Protein AF-A0A351EZ32-F1 (afdb_monomer_lite)

pLDDT: mean 83.33, std 20.32, range [28.95, 98.5]

Foldseek 3Di:
DDDDDDDDDDDDDDDPPPPVPPPPPPLQPLVLLDEDQCLVAAKKKFAFFLPWPDRHGKIKMWHWHDKDWDDWDADPNKIKTKIKTWTKIWIRPPDPIDMDTADPVCPPPPVASIKMKMWIRPNVVLKIFIKIWHWYWDPDPDAFTKTDTKMFDSPIGNDSHDDQKTWIFAKIWTAHPNDIDIIGQDPDPRRTIMMGGD

Structure (mmCIF, N/CA/C/O backbone):
data_AF-A0A351EZ32-F1
#
_entry.id   AF-A0A351EZ32-F1
#
loop_
_atom_site.group_PDB
_atom_site.id
_atom_site.type_symbol
_atom_site.label_atom_id
_atom_site.label_alt_id
_atom_site.label_comp_id
_atom_site.label_asym_id
_atom_site.label_entity_id
_atom_site.label_seq_id
_atom_site.pdbx_PDB_ins_code
_atom_site.Cartn_x
_atom_site.Cartn_y
_atom_site.Cartn_z
_atom_site.occupancy
_atom_site.B_iso_or_equiv
_atom_site.auth_seq_id
_atom_site.auth_comp_id
_atom_site.auth_asym_id
_atom_site.auth_atom_id
_atom_site.pdbx_PDB_model_num
ATOM 1 N N . MET A 1 1 ? 32.740 -42.134 -73.675 1.00 36.41 1 MET A N 1
ATOM 2 C CA . MET A 1 1 ? 34.059 -42.788 -73.515 1.00 36.41 1 MET A CA 1
ATOM 3 C C . MET A 1 1 ? 34.696 -42.260 -72.235 1.00 36.41 1 MET A C 1
ATOM 5 O O . MET A 1 1 ? 34.440 -41.124 -71.869 1.00 36.41 1 MET A O 1
ATOM 9 N N . LYS A 1 2 ? 35.383 -43.137 -71.508 1.00 31.59 2 LYS A N 1
ATOM 10 C CA . LYS A 1 2 ? 35.760 -43.047 -70.091 1.00 31.59 2 LYS A CA 1
ATOM 11 C C . LYS A 1 2 ? 37.002 -42.163 -69.825 1.00 31.59 2 LYS A C 1
ATOM 13 O O . LYS A 1 2 ? 37.927 -42.209 -70.625 1.00 31.59 2 LYS A O 1
ATOM 18 N N . ILE A 1 3 ? 37.043 -41.582 -68.608 1.00 30.03 3 ILE A N 1
ATOM 19 C CA . ILE A 1 3 ? 38.228 -41.269 -67.759 1.00 30.03 3 ILE A CA 1
ATOM 20 C C . ILE A 1 3 ? 38.991 -39.975 -68.158 1.00 30.03 3 ILE A C 1
ATOM 22 O O . ILE A 1 3 ? 39.390 -39.826 -69.300 1.00 30.03 3 ILE A O 1
ATOM 26 N N . LYS A 1 4 ? 39.241 -38.989 -67.273 1.00 31.75 4 LYS A N 1
ATOM 27 C CA . LYS A 1 4 ? 40.104 -39.104 -66.078 1.00 31.75 4 LYS A CA 1
ATOM 28 C C . LYS A 1 4 ? 39.923 -37.928 -65.099 1.00 31.75 4 LYS A C 1
ATOM 30 O O . LYS A 1 4 ? 40.016 -36.768 -65.482 1.00 31.75 4 LYS A O 1
ATOM 35 N N . LEU A 1 5 ? 39.738 -38.277 -63.826 1.00 33.62 5 LEU A N 1
ATOM 36 C CA . LEU A 1 5 ? 39.948 -37.434 -62.648 1.00 33.62 5 LEU A CA 1
ATOM 37 C C . LEU A 1 5 ? 41.439 -37.046 -62.563 1.00 33.62 5 LEU A C 1
ATOM 39 O O . LEU A 1 5 ? 42.286 -37.940 -62.628 1.00 33.62 5 LEU A O 1
ATOM 43 N N . ILE A 1 6 ? 41.763 -35.770 -62.335 1.00 40.09 6 ILE A N 1
ATOM 44 C CA . ILE A 1 6 ? 43.068 -35.365 -61.790 1.00 40.09 6 ILE A CA 1
ATOM 45 C C . ILE A 1 6 ? 42.827 -34.514 -60.545 1.00 40.09 6 ILE A C 1
ATOM 47 O O . ILE A 1 6 ? 42.216 -33.452 -60.586 1.00 40.09 6 ILE A O 1
ATOM 51 N N . LYS A 1 7 ? 43.317 -35.061 -59.432 1.00 32.78 7 LYS A N 1
ATOM 52 C CA . LYS A 1 7 ? 43.451 -34.446 -58.117 1.00 32.78 7 LYS A CA 1
ATOM 53 C C . LYS A 1 7 ? 44.356 -33.217 -58.209 1.00 32.78 7 LYS A C 1
ATOM 55 O O . LYS A 1 7 ? 45.507 -33.359 -58.613 1.00 32.78 7 LYS A O 1
ATOM 60 N N . GLN A 1 8 ? 43.901 -32.081 -57.694 1.00 34.88 8 GLN A N 1
ATOM 61 C CA . GLN A 1 8 ? 44.792 -31.148 -57.013 1.00 34.88 8 GLN A CA 1
ATOM 62 C C . GLN A 1 8 ? 44.194 -30.804 -55.654 1.00 34.88 8 GLN A C 1
ATOM 64 O O . GLN A 1 8 ? 43.129 -30.209 -55.529 1.00 34.88 8 GLN A O 1
ATOM 69 N N . VAL A 1 9 ? 44.900 -31.299 -54.643 1.00 34.28 9 VAL A N 1
ATOM 70 C CA . VAL A 1 9 ? 44.811 -30.913 -53.244 1.00 34.28 9 VAL A CA 1
ATOM 71 C C . VAL A 1 9 ? 45.430 -29.525 -53.144 1.00 34.28 9 VAL A C 1
ATOM 73 O O . VAL A 1 9 ? 46.606 -29.371 -53.462 1.00 34.28 9 VAL A O 1
ATOM 76 N N . ILE A 1 10 ? 44.667 -28.537 -52.685 1.00 37.81 10 ILE A N 1
ATOM 77 C CA . ILE A 1 10 ? 45.237 -27.335 -52.076 1.00 37.81 10 ILE A CA 1
ATOM 78 C C . ILE A 1 10 ? 44.638 -27.226 -50.680 1.00 37.81 10 ILE A C 1
ATOM 80 O O . ILE A 1 10 ? 43.444 -27.011 -50.490 1.00 37.81 10 ILE A O 1
ATOM 84 N N . ILE A 1 11 ? 45.517 -27.463 -49.714 1.00 39.03 11 ILE A N 1
ATOM 85 C CA . ILE A 1 11 ? 45.340 -27.199 -48.295 1.00 39.03 11 ILE A CA 1
ATOM 86 C C . ILE A 1 11 ? 45.258 -25.679 -48.137 1.00 39.03 11 ILE A C 1
ATOM 88 O O . ILE A 1 11 ? 46.183 -24.968 -48.520 1.00 39.03 11 ILE A O 1
ATOM 92 N N . GLY A 1 12 ? 44.157 -25.192 -47.574 1.00 28.95 12 GLY A N 1
ATOM 93 C CA . GLY A 1 12 ? 43.935 -23.779 -47.288 1.00 28.95 12 GLY A CA 1
ATOM 94 C C . GLY A 1 12 ? 43.166 -23.628 -45.985 1.00 28.95 12 GLY A C 1
ATOM 95 O O . GLY A 1 12 ? 41.949 -23.528 -46.004 1.00 28.95 12 GLY A O 1
ATOM 96 N N . ILE A 1 13 ? 43.915 -23.732 -44.885 1.00 37.53 13 ILE A N 1
ATOM 97 C CA . ILE A 1 13 ? 43.732 -23.111 -43.562 1.00 37.53 13 ILE A CA 1
ATOM 98 C C . ILE A 1 13 ? 42.278 -22.796 -43.172 1.00 37.53 13 ILE A C 1
ATOM 100 O O . ILE A 1 13 ? 41.651 -21.874 -43.688 1.00 37.53 13 ILE A O 1
ATOM 104 N N . GLY A 1 14 ? 41.787 -23.531 -42.172 1.00 32.56 14 GLY A N 1
ATOM 105 C CA . GLY A 1 14 ? 40.511 -23.260 -41.531 1.00 32.56 14 GLY A CA 1
ATOM 106 C C . GLY A 1 14 ? 40.446 -21.839 -40.982 1.00 32.56 14 GLY A C 1
ATOM 107 O O . GLY A 1 14 ? 41.226 -21.459 -40.113 1.00 32.56 14 GLY A O 1
ATOM 108 N N . ILE A 1 15 ? 39.457 -21.084 -41.447 1.00 37.00 15 ILE A N 1
ATOM 109 C CA . ILE A 1 15 ? 38.900 -19.990 -40.668 1.00 37.00 15 ILE A CA 1
ATOM 110 C C . ILE A 1 15 ? 37.728 -20.607 -39.916 1.00 37.00 15 ILE A C 1
ATOM 112 O O . ILE A 1 15 ? 36.619 -20.729 -40.435 1.00 37.00 15 ILE A O 1
ATOM 116 N N . ILE A 1 16 ? 37.998 -21.041 -38.684 1.00 38.78 16 ILE A N 1
ATOM 117 C CA . ILE A 1 16 ? 36.955 -21.119 -37.668 1.00 38.78 16 ILE A CA 1
ATOM 118 C C . ILE A 1 16 ? 36.486 -19.674 -37.520 1.00 38.78 16 ILE A C 1
ATOM 120 O O . ILE A 1 16 ? 37.141 -18.862 -36.868 1.00 38.78 16 ILE A O 1
ATOM 124 N N . LEU A 1 17 ? 35.382 -19.334 -38.182 1.00 33.88 17 LEU A N 1
ATOM 125 C CA . LEU A 1 17 ? 34.583 -18.185 -37.797 1.00 33.88 17 LEU A CA 1
ATOM 126 C C . LEU A 1 17 ? 34.038 -18.525 -36.410 1.00 33.88 17 LEU A C 1
ATOM 128 O O . LEU A 1 17 ? 32.933 -19.035 -36.254 1.00 33.88 17 LEU A O 1
ATOM 132 N N . LEU A 1 18 ? 34.855 -18.247 -35.393 1.00 37.38 18 LEU A N 1
ATOM 133 C CA . LEU A 1 18 ? 34.363 -17.735 -34.132 1.00 37.38 18 LEU A CA 1
ATOM 134 C C . LEU A 1 18 ? 33.587 -16.482 -34.527 1.00 37.38 18 LEU A C 1
ATOM 136 O O . LEU A 1 18 ? 34.130 -15.379 -34.561 1.00 37.38 18 LEU A O 1
ATOM 140 N N . SER A 1 19 ? 32.312 -16.655 -34.881 1.00 40.88 19 SER A N 1
ATOM 141 C CA . SER A 1 19 ? 31.347 -15.620 -34.584 1.00 40.88 19 SER A CA 1
ATOM 142 C C . SER A 1 19 ? 31.496 -15.439 -33.085 1.00 40.88 19 SER A C 1
ATOM 144 O O . SER A 1 19 ? 31.009 -16.256 -32.301 1.00 40.88 19 SER A O 1
ATOM 146 N N . ALA A 1 20 ? 32.279 -14.433 -32.696 1.00 37.28 20 ALA A N 1
ATOM 147 C CA . ALA A 1 20 ? 32.116 -13.805 -31.415 1.00 37.28 20 ALA A CA 1
ATOM 148 C C . ALA A 1 20 ? 30.614 -13.563 -31.336 1.00 37.28 20 ALA A C 1
ATOM 150 O O . ALA A 1 20 ? 30.069 -12.741 -32.073 1.00 37.28 20 ALA A O 1
ATOM 151 N N . GLY A 1 21 ? 29.928 -14.397 -30.555 1.00 36.62 21 GLY A N 1
ATOM 152 C CA . GLY A 1 21 ? 28.602 -14.064 -30.111 1.00 36.62 21 GLY A CA 1
ATOM 153 C C . GLY A 1 21 ? 28.802 -12.722 -29.445 1.00 36.62 21 GLY A C 1
ATOM 154 O O . GLY A 1 21 ? 29.407 -12.646 -28.377 1.00 36.62 21 GLY A O 1
ATOM 155 N N . CYS A 1 22 ? 28.382 -11.653 -30.115 1.00 40.28 22 CYS A N 1
ATOM 156 C CA . CYS A 1 22 ? 27.965 -10.471 -29.407 1.00 40.28 22 CYS A CA 1
ATOM 157 C C . CYS A 1 22 ? 26.877 -11.000 -28.481 1.00 40.28 22 CYS A C 1
ATOM 159 O O . CYS A 1 22 ? 25.742 -11.209 -28.907 1.00 40.28 22 CYS A O 1
ATOM 161 N N . ALA A 1 23 ? 27.262 -11.339 -27.250 1.00 39.53 23 ALA A N 1
ATOM 162 C CA . ALA A 1 23 ? 26.322 -11.426 -26.164 1.00 39.53 23 ALA A CA 1
ATOM 163 C C . ALA A 1 23 ? 25.558 -10.113 -26.261 1.00 39.53 23 ALA A C 1
ATOM 165 O O . ALA A 1 23 ? 26.152 -9.037 -26.156 1.00 39.53 23 ALA A O 1
ATOM 166 N N . LYS A 1 24 ? 24.282 -10.206 -26.637 1.00 40.06 24 LYS A N 1
ATOM 167 C CA . LYS A 1 24 ? 23.368 -9.084 -26.545 1.00 40.06 24 LYS A CA 1
ATOM 168 C C . LYS A 1 24 ? 23.526 -8.620 -25.104 1.00 40.06 24 LYS A C 1
ATOM 170 O O . LYS A 1 24 ? 23.283 -9.407 -24.191 1.00 40.06 24 LYS A O 1
ATOM 175 N N . ASP A 1 25 ? 24.109 -7.438 -24.923 1.00 39.84 25 ASP A N 1
ATOM 176 C CA . ASP A 1 25 ? 24.317 -6.876 -23.599 1.00 39.84 25 ASP A CA 1
ATOM 177 C C . ASP A 1 25 ? 22.921 -6.592 -23.059 1.00 39.84 25 ASP A C 1
ATOM 179 O O . ASP A 1 25 ? 22.254 -5.612 -23.389 1.00 39.84 25 ASP A O 1
ATOM 183 N N . ASP A 1 26 ? 22.436 -7.571 -22.317 1.00 46.50 26 ASP A N 1
ATOM 184 C CA . ASP A 1 26 ? 21.093 -7.666 -21.789 1.00 46.50 26 ASP A CA 1
ATOM 185 C C . ASP A 1 26 ? 20.820 -6.593 -20.720 1.00 46.50 26 ASP A C 1
ATOM 187 O O . ASP A 1 26 ? 19.709 -6.525 -20.199 1.00 46.50 26 ASP A O 1
ATOM 191 N N . ASN A 1 27 ? 21.812 -5.739 -20.435 1.00 45.09 27 ASN A N 1
ATOM 192 C CA . ASN A 1 27 ? 21.739 -4.556 -19.580 1.00 45.09 27 ASN A CA 1
ATOM 193 C C . ASN A 1 27 ? 20.983 -3.368 -20.200 1.00 45.09 27 ASN A C 1
ATOM 195 O O . ASN A 1 27 ? 20.741 -2.387 -19.501 1.00 45.09 27 ASN A O 1
ATOM 199 N N . ASN A 1 28 ? 20.624 -3.428 -21.487 1.00 49.88 28 ASN A N 1
ATOM 200 C CA . ASN A 1 28 ? 19.867 -2.374 -22.178 1.00 49.88 28 ASN A CA 1
ATOM 201 C C . ASN A 1 28 ? 18.397 -2.738 -22.427 1.00 49.88 28 ASN A C 1
ATOM 203 O O . ASN A 1 28 ? 17.733 -2.050 -23.200 1.00 49.88 28 ASN A O 1
ATOM 207 N N . ASP A 1 29 ? 17.880 -3.808 -21.818 1.00 61.62 29 ASP A N 1
ATOM 208 C CA . ASP A 1 29 ? 16.438 -4.044 -21.808 1.00 61.62 29 ASP A CA 1
ATOM 209 C C . ASP A 1 29 ? 15.812 -3.256 -20.641 1.00 61.62 29 ASP A C 1
ATOM 211 O O . ASP A 1 29 ? 15.931 -3.684 -19.486 1.00 61.62 29 ASP A O 1
ATOM 215 N N . PRO A 1 30 ? 15.160 -2.106 -20.906 1.00 57.78 30 PRO A N 1
ATOM 216 C CA . PRO A 1 30 ? 14.588 -1.254 -19.864 1.00 57.78 30 PRO A CA 1
ATOM 217 C C . PRO A 1 30 ? 13.524 -1.980 -19.024 1.00 57.78 30 PRO A C 1
ATOM 219 O O . PRO A 1 30 ? 13.235 -1.572 -17.899 1.00 57.78 30 PRO A O 1
ATOM 222 N N . SER A 1 31 ? 12.967 -3.088 -19.531 1.00 63.88 31 SER A N 1
ATOM 223 C CA . SER A 1 31 ? 11.991 -3.905 -18.810 1.00 63.88 31 SER A CA 1
ATOM 224 C C . SER A 1 31 ? 12.584 -4.687 -17.634 1.00 63.88 31 SER A C 1
ATOM 226 O O . SER A 1 31 ? 11.836 -5.039 -16.730 1.00 63.88 31 SER A O 1
ATOM 228 N N . LYS A 1 32 ? 13.905 -4.921 -17.594 1.00 69.69 32 LYS A N 1
ATOM 229 C CA . LYS A 1 32 ? 14.536 -5.782 -16.574 1.00 69.69 32 LYS A CA 1
ATOM 230 C C . LYS A 1 32 ? 14.772 -5.111 -15.223 1.00 69.69 32 LYS A C 1
ATOM 232 O O . LYS A 1 32 ? 15.008 -5.811 -14.242 1.00 69.69 32 LYS A O 1
ATOM 237 N N . LEU A 1 33 ? 14.757 -3.776 -15.163 1.00 78.69 33 LEU A N 1
ATOM 238 C CA . LEU A 1 33 ? 14.839 -3.050 -13.887 1.00 78.69 33 LEU A CA 1
ATOM 239 C C . LEU A 1 33 ? 13.467 -2.833 -13.242 1.00 78.69 33 LEU A C 1
ATOM 241 O O . LEU A 1 33 ? 13.405 -2.578 -12.040 1.00 78.69 33 LEU A O 1
ATOM 245 N N . ILE A 1 34 ? 12.383 -2.912 -14.018 1.00 87.00 34 ILE A N 1
ATOM 246 C CA . ILE A 1 34 ? 11.027 -2.873 -13.472 1.00 87.00 34 ILE A CA 1
ATOM 247 C C . ILE A 1 34 ? 10.786 -4.213 -12.781 1.00 87.00 34 ILE A C 1
ATOM 249 O O . ILE A 1 34 ? 11.025 -5.267 -13.371 1.00 87.00 34 ILE A O 1
ATOM 253 N N . TRP A 1 35 ? 10.370 -4.172 -11.517 1.00 92.44 35 TRP A N 1
ATOM 254 C CA . TRP A 1 35 ? 10.113 -5.392 -10.759 1.00 92.44 35 TRP A CA 1
ATOM 255 C C . TRP A 1 35 ? 8.925 -6.166 -11.336 1.00 92.44 35 TRP A C 1
ATOM 257 O O . TRP A 1 35 ? 8.112 -5.633 -12.092 1.00 92.44 35 TRP A O 1
ATOM 267 N N . ASP A 1 36 ? 8.857 -7.445 -10.990 1.00 89.88 36 ASP A N 1
ATOM 268 C CA . ASP A 1 36 ? 7.764 -8.322 -11.398 1.00 89.88 36 ASP A CA 1
ATOM 269 C C . ASP A 1 36 ? 6.412 -7.792 -10.896 1.00 89.88 36 ASP A C 1
ATOM 271 O O . ASP A 1 36 ? 6.353 -7.252 -9.794 1.00 89.88 36 ASP A O 1
ATOM 275 N N . GLU A 1 37 ? 5.335 -7.949 -11.670 1.00 90.88 37 GLU A N 1
ATOM 276 C CA . GLU A 1 37 ? 4.005 -7.448 -11.295 1.00 90.88 37 GLU A CA 1
ATOM 277 C C . GLU A 1 37 ? 3.525 -7.983 -9.940 1.00 90.88 37 GLU A C 1
ATOM 279 O O . GLU A 1 37 ? 2.846 -7.273 -9.202 1.00 90.88 37 GLU A O 1
ATOM 284 N N . ASP A 1 38 ? 3.953 -9.182 -9.551 1.00 92.69 38 ASP A N 1
ATOM 285 C CA . ASP A 1 38 ? 3.557 -9.824 -8.302 1.00 92.69 38 ASP A CA 1
ATOM 286 C C . ASP A 1 38 ? 4.482 -9.494 -7.117 1.00 92.69 38 ASP A C 1
ATOM 288 O O . ASP A 1 38 ? 4.381 -10.102 -6.049 1.00 92.69 38 ASP A O 1
ATOM 292 N N . TRP A 1 39 ? 5.395 -8.521 -7.228 1.00 94.56 39 TRP A N 1
ATOM 293 C CA . TRP A 1 39 ? 6.335 -8.246 -6.134 1.00 94.56 39 TRP A CA 1
ATOM 294 C C . TRP A 1 39 ? 5.657 -7.780 -4.834 1.00 94.56 39 TRP A C 1
ATOM 296 O O . TRP A 1 39 ? 6.169 -8.063 -3.743 1.00 94.56 39 TRP A O 1
ATOM 306 N N . LEU A 1 40 ? 4.505 -7.107 -4.926 1.00 96.31 40 LEU A N 1
ATOM 307 C CA . LEU A 1 40 ? 3.687 -6.721 -3.771 1.00 96.31 40 LEU A CA 1
ATOM 308 C C . LEU A 1 40 ? 2.876 -7.894 -3.205 1.00 96.31 40 LEU A C 1
ATOM 310 O O . LEU A 1 40 ? 2.566 -7.870 -2.015 1.00 96.31 40 LEU A O 1
ATOM 314 N N . THR A 1 41 ? 2.609 -8.943 -3.992 1.00 97.44 41 THR A N 1
ATOM 315 C CA . THR A 1 41 ? 1.813 -10.114 -3.589 1.00 97.44 41 THR A CA 1
ATOM 316 C C . THR A 1 41 ? 2.341 -10.728 -2.291 1.00 97.44 41 THR A C 1
ATOM 318 O O . THR A 1 41 ? 3.544 -10.965 -2.133 1.00 97.44 41 THR A O 1
ATOM 321 N N . GLY A 1 42 ? 1.436 -10.966 -1.341 1.00 97.88 42 GLY A N 1
ATOM 322 C CA . GLY A 1 42 ? 1.735 -11.403 0.021 1.00 97.88 42 GLY A CA 1
ATOM 323 C C . GLY A 1 42 ? 1.151 -10.482 1.093 1.00 97.88 42 GLY A C 1
ATOM 324 O O . GLY A 1 42 ? 0.374 -9.568 0.813 1.00 97.88 42 GLY A O 1
ATOM 325 N N . THR A 1 43 ? 1.534 -10.742 2.343 1.00 98.38 43 THR A N 1
ATOM 326 C CA . THR A 1 43 ? 1.037 -10.014 3.516 1.00 98.38 43 THR A CA 1
ATOM 327 C C . THR A 1 43 ? 2.028 -8.944 3.952 1.00 98.38 43 THR A C 1
ATOM 329 O O . THR A 1 43 ? 3.211 -9.223 4.155 1.00 98.38 43 THR A O 1
ATOM 332 N N . TRP A 1 44 ? 1.524 -7.732 4.155 1.00 98.50 44 TRP A N 1
ATOM 333 C CA . TRP A 1 44 ? 2.255 -6.579 4.659 1.00 98.50 44 TRP A CA 1
ATOM 334 C C . TRP A 1 44 ? 1.609 -6.092 5.941 1.00 98.50 44 TRP A C 1
ATOM 336 O O . TRP A 1 44 ? 0.397 -5.904 5.995 1.00 98.50 44 TRP A O 1
ATOM 346 N N . GLU A 1 45 ? 2.413 -5.873 6.973 1.00 98.06 45 GLU A N 1
ATOM 347 C CA . GLU A 1 45 ? 1.910 -5.441 8.276 1.00 98.06 45 GLU A CA 1
ATOM 348 C C . GLU A 1 45 ? 2.724 -4.282 8.829 1.00 98.06 45 GLU A C 1
ATOM 350 O O . GLU A 1 45 ? 3.945 -4.222 8.658 1.00 98.06 45 GLU A O 1
ATOM 355 N N . GLY A 1 46 ? 2.049 -3.395 9.551 1.00 96.69 46 GLY A N 1
ATOM 356 C CA . GLY A 1 46 ? 2.675 -2.282 10.243 1.00 96.69 46 GLY A CA 1
ATOM 357 C C . GLY A 1 46 ? 1.806 -1.717 11.351 1.00 96.69 46 GLY A C 1
ATOM 358 O O . GLY A 1 46 ? 0.750 -2.248 11.699 1.00 96.69 46 GLY A O 1
ATOM 359 N N . THR A 1 47 ? 2.289 -0.645 11.959 1.00 96.12 47 THR A N 1
ATOM 360 C CA . THR A 1 47 ? 1.581 0.082 13.014 1.00 96.12 47 THR A CA 1
ATOM 361 C C . THR A 1 47 ? 1.730 1.569 12.743 1.00 96.12 47 THR A C 1
ATOM 363 O O . THR A 1 47 ? 2.827 2.021 12.409 1.00 96.12 47 THR A O 1
ATOM 366 N N . THR A 1 48 ? 0.643 2.325 12.860 1.00 96.38 48 THR A N 1
ATOM 367 C CA . THR A 1 48 ? 0.690 3.781 12.736 1.00 96.38 48 THR A CA 1
ATOM 368 C C . THR A 1 48 ? 1.608 4.372 13.818 1.00 96.38 48 THR A C 1
ATOM 370 O O . THR A 1 48 ? 1.609 3.898 14.964 1.00 96.38 48 THR A O 1
ATOM 373 N N . PRO A 1 49 ? 2.411 5.400 13.500 1.00 96.12 49 PRO A N 1
ATOM 374 C CA . PRO A 1 49 ? 3.297 6.016 14.481 1.00 96.12 49 PRO A CA 1
ATOM 375 C C . PRO A 1 49 ? 2.531 6.583 15.678 1.00 96.12 49 PRO A C 1
ATOM 377 O O . PRO A 1 49 ? 1.545 7.295 15.518 1.00 96.12 49 PRO A O 1
ATOM 380 N N . ALA A 1 50 ? 3.012 6.314 16.895 1.00 94.25 50 ALA A N 1
ATOM 381 C CA . ALA A 1 50 ? 2.378 6.796 18.128 1.00 94.25 50 ALA A CA 1
ATOM 382 C C . ALA A 1 50 ? 2.344 8.336 18.242 1.00 94.25 50 ALA A C 1
ATOM 384 O O . ALA A 1 50 ? 1.540 8.892 18.988 1.00 94.25 50 ALA A O 1
ATOM 385 N N . SER A 1 51 ? 3.223 9.020 17.509 1.00 92.69 51 SER A N 1
ATOM 386 C CA . SER A 1 51 ? 3.320 10.480 17.423 1.00 92.69 51 SER A CA 1
ATOM 387 C C . SER A 1 51 ? 2.182 11.134 16.635 1.00 92.69 51 SER A C 1
ATOM 389 O O . SER A 1 51 ? 1.994 12.340 16.772 1.00 92.69 51 SER A O 1
ATOM 391 N N . VAL A 1 52 ? 1.438 10.377 15.823 1.00 94.94 52 VAL A N 1
ATOM 392 C CA . VAL A 1 52 ? 0.358 10.896 14.976 1.00 94.94 52 VAL A CA 1
ATOM 393 C C . VAL A 1 52 ? -0.983 10.503 15.596 1.00 94.94 52 VAL A C 1
ATOM 395 O O . VAL A 1 52 ? -1.283 9.323 15.744 1.00 94.94 52 VAL A O 1
ATOM 398 N N . GLN A 1 53 ? -1.767 11.497 16.003 1.00 94.81 53 GLN A N 1
ATOM 399 C CA . GLN A 1 53 ? -3.071 11.340 16.658 1.00 94.81 53 GLN A CA 1
ATOM 400 C C . GLN A 1 53 ? -4.203 11.691 15.673 1.00 94.81 53 GLN A C 1
ATOM 402 O O . GLN A 1 53 ? -3.937 12.440 14.734 1.00 94.81 53 GLN A O 1
ATOM 407 N N . PRO A 1 54 ? -5.438 11.184 15.861 1.00 94.50 54 PRO A N 1
ATOM 408 C CA . PRO A 1 54 ? -5.902 10.328 16.966 1.00 94.50 54 PRO A CA 1
ATOM 409 C C . PRO A 1 54 ? -5.560 8.839 16.794 1.00 94.50 54 PRO A C 1
ATOM 411 O O . PRO A 1 54 ? -5.733 8.038 17.710 1.00 94.50 54 PRO A O 1
ATOM 414 N N . PHE A 1 55 ? -5.022 8.447 15.64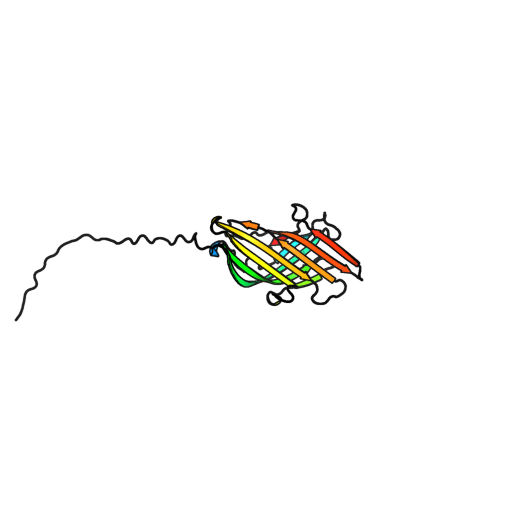0 1.00 94.31 55 PHE A N 1
ATOM 415 C CA . PHE A 1 55 ? -4.863 7.039 15.283 1.00 94.31 55 PHE A CA 1
ATOM 416 C C . PHE A 1 55 ? -3.497 6.437 15.622 1.00 94.31 55 PHE A C 1
ATOM 418 O O . PHE A 1 55 ? -3.063 5.512 14.941 1.00 94.31 55 PHE A O 1
ATOM 425 N N . GLY A 1 56 ? -2.789 6.922 16.639 1.00 94.50 56 GLY A N 1
ATOM 426 C CA . GLY A 1 56 ? -1.466 6.402 16.997 1.00 94.50 56 GLY A CA 1
ATOM 427 C C . GLY A 1 56 ? -1.525 4.964 17.532 1.00 94.50 56 GLY A C 1
ATOM 428 O O . GLY A 1 56 ? -2.361 4.641 18.373 1.00 94.50 56 GLY A O 1
ATOM 429 N N . GLY A 1 57 ? -0.621 4.087 17.080 1.00 94.25 57 GLY A N 1
ATOM 430 C CA . GLY A 1 57 ? -0.519 2.707 17.581 1.00 94.25 57 GLY A CA 1
ATOM 431 C C . GLY A 1 57 ? -1.520 1.705 16.986 1.00 94.25 57 GLY A C 1
ATOM 432 O O . GLY A 1 57 ? -1.628 0.580 17.477 1.00 94.25 57 GLY A O 1
ATOM 433 N N . LYS A 1 58 ? -2.242 2.084 15.931 1.00 94.94 58 LYS A N 1
ATOM 434 C CA . LYS A 1 58 ? -3.214 1.247 15.220 1.00 94.94 58 LYS A CA 1
ATOM 435 C C . LYS A 1 58 ? -2.512 0.294 14.262 1.00 94.94 58 LYS A C 1
ATOM 437 O O . LYS A 1 58 ? -1.577 0.676 13.561 1.00 94.94 58 LYS A O 1
ATOM 442 N N . LYS A 1 59 ? -2.935 -0.971 14.247 1.00 95.44 59 LYS A N 1
ATOM 443 C CA . LYS A 1 59 ? -2.318 -2.017 13.417 1.00 95.44 59 LYS A CA 1
ATOM 444 C C . LYS A 1 59 ? -2.939 -2.041 12.028 1.00 95.44 59 LYS A C 1
ATOM 446 O O . LYS A 1 59 ? -4.154 -2.144 11.919 1.00 95.44 59 LYS A O 1
ATOM 451 N N . ILE A 1 60 ? -2.106 -2.030 10.994 1.00 95.94 60 ILE A N 1
ATOM 452 C CA . ILE A 1 60 ? -2.536 -2.136 9.596 1.00 95.94 60 ILE A CA 1
ATOM 453 C C . ILE A 1 60 ? -2.015 -3.443 9.018 1.00 95.94 60 ILE A C 1
ATOM 455 O O . ILE A 1 60 ? -0.849 -3.795 9.218 1.00 95.94 60 ILE A O 1
ATOM 459 N N . LYS A 1 61 ? -2.873 -4.139 8.274 1.00 97.12 61 LYS A N 1
ATOM 460 C CA . LYS A 1 61 ? -2.503 -5.306 7.476 1.00 97.12 61 LYS A CA 1
ATOM 461 C C . LYS A 1 61 ? -3.063 -5.161 6.069 1.00 97.12 61 LYS A C 1
ATOM 463 O O . LYS A 1 61 ? -4.251 -4.911 5.908 1.00 97.12 61 LYS A O 1
ATOM 468 N N . ILE A 1 62 ? -2.226 -5.385 5.065 1.00 97.75 62 ILE A N 1
ATOM 469 C CA . ILE A 1 62 ? -2.623 -5.429 3.659 1.00 97.75 62 ILE A CA 1
ATOM 470 C C . ILE A 1 62 ? -2.218 -6.786 3.102 1.00 97.75 62 ILE A C 1
ATOM 472 O O . ILE A 1 62 ? -1.074 -7.211 3.255 1.00 97.75 62 ILE A O 1
ATOM 476 N N . VAL A 1 63 ? -3.156 -7.478 2.472 1.00 98.19 63 VAL A N 1
ATOM 477 C CA . VAL A 1 63 ? -2.903 -8.738 1.777 1.00 98.19 63 VAL A CA 1
ATOM 478 C C . VAL A 1 63 ? -3.125 -8.496 0.297 1.00 98.19 63 VAL A C 1
ATOM 480 O O . VAL A 1 63 ? -4.264 -8.328 -0.122 1.00 98.19 63 VAL A O 1
ATOM 483 N N . PHE A 1 64 ? -2.047 -8.492 -0.479 1.00 98.12 64 PHE A N 1
ATOM 484 C CA . PHE A 1 64 ? -2.098 -8.452 -1.938 1.00 98.12 64 PHE A CA 1
ATOM 485 C C . PHE A 1 64 ? -2.174 -9.880 -2.467 1.00 98.12 64 PHE A C 1
ATOM 487 O O . PHE A 1 64 ? -1.329 -10.711 -2.124 1.00 98.12 64 PHE A O 1
ATOM 494 N N . THR A 1 65 ? -3.169 -10.178 -3.297 1.00 97.44 65 THR A N 1
ATOM 495 C CA . THR A 1 65 ? -3.381 -11.533 -3.823 1.00 97.44 65 THR A CA 1
ATOM 496 C C . THR A 1 65 ? -2.908 -11.704 -5.256 1.00 97.44 65 THR A C 1
ATOM 498 O O . THR A 1 65 ? -2.520 -12.811 -5.624 1.00 97.44 65 THR A O 1
ATOM 501 N N . LYS A 1 66 ? -2.966 -10.645 -6.069 1.00 93.75 66 LYS A N 1
ATOM 502 C CA . LYS A 1 66 ? -2.610 -10.700 -7.489 1.00 93.75 66 LYS A CA 1
ATOM 503 C C . LYS A 1 66 ? -2.321 -9.308 -8.047 1.00 93.75 66 LYS A C 1
ATOM 505 O O . LYS A 1 66 ? -3.112 -8.401 -7.787 1.00 93.75 66 LYS A O 1
ATOM 510 N N . GLY A 1 67 ? -1.245 -9.166 -8.823 1.00 93.56 67 GLY A N 1
ATOM 511 C CA . GLY A 1 67 ? -1.005 -8.006 -9.680 1.00 93.56 67 GLY A CA 1
ATOM 512 C C . GLY A 1 67 ? -1.654 -8.155 -11.059 1.00 93.56 67 GLY A C 1
ATOM 513 O O . GLY A 1 67 ? -1.752 -9.251 -11.611 1.00 93.56 67 GLY A O 1
ATOM 514 N N . HIS A 1 68 ? -2.114 -7.040 -11.620 1.00 93.00 68 HIS A N 1
ATOM 515 C CA . HIS A 1 68 ? -2.651 -6.957 -12.975 1.00 93.00 68 HIS A CA 1
ATOM 516 C C . HIS A 1 68 ? -1.954 -5.827 -13.718 1.00 93.00 68 HI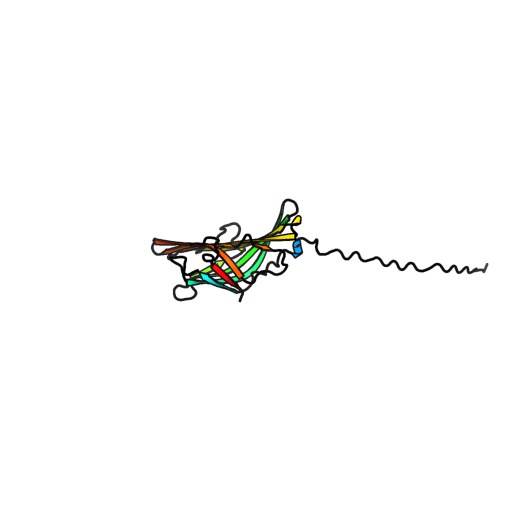S A C 1
ATOM 518 O O . HIS A 1 68 ? -2.137 -4.650 -13.397 1.00 93.00 68 HIS A O 1
ATOM 524 N N . HIS A 1 69 ? -1.163 -6.170 -14.732 1.00 86.25 69 HIS A N 1
ATOM 525 C CA . HIS A 1 69 ? -0.634 -5.177 -15.658 1.00 86.25 69 HIS A CA 1
ATOM 526 C C . HIS A 1 69 ? -1.764 -4.494 -16.438 1.00 86.25 69 HIS A C 1
ATOM 528 O O . HIS A 1 69 ? -2.544 -5.156 -17.121 1.00 86.25 69 HIS A O 1
ATOM 534 N N . TYR A 1 70 ? -1.838 -3.164 -16.348 1.00 81.75 70 TYR A N 1
ATOM 535 C CA . TYR A 1 70 ? -2.908 -2.388 -16.978 1.00 81.75 70 TYR A CA 1
ATOM 536 C C . TYR A 1 70 ? -2.426 -1.590 -18.188 1.00 81.75 70 TYR A C 1
ATOM 538 O O . TYR A 1 70 ? -3.052 -1.604 -19.247 1.00 81.75 70 TYR A O 1
ATOM 546 N N . GLN A 1 71 ? -1.294 -0.897 -18.054 1.00 82.38 71 GLN A N 1
ATOM 547 C CA . GLN A 1 71 ? -0.798 -0.010 -19.101 1.00 82.38 71 GLN A CA 1
ATOM 548 C C . GLN A 1 71 ? 0.721 -0.052 -19.203 1.00 82.38 71 GLN A C 1
ATOM 550 O O . GLN A 1 71 ? 1.438 -0.135 -18.204 1.00 82.38 71 GLN A O 1
ATOM 555 N N . THR A 1 72 ? 1.205 0.036 -20.440 1.00 83.94 72 THR A N 1
ATOM 556 C CA . THR A 1 72 ? 2.582 0.415 -20.754 1.00 83.94 72 THR A CA 1
ATOM 557 C C . THR A 1 72 ? 2.537 1.718 -21.533 1.00 83.94 72 THR A C 1
ATOM 559 O O . THR A 1 72 ? 1.834 1.802 -22.538 1.00 83.94 72 THR A O 1
ATOM 562 N N . ASP A 1 73 ? 3.303 2.705 -21.091 1.00 83.62 73 ASP A N 1
ATOM 563 C CA . ASP A 1 73 ? 3.502 3.969 -21.796 1.00 83.62 73 ASP A CA 1
ATOM 564 C C . ASP A 1 73 ? 5.002 4.218 -22.011 1.00 83.62 73 ASP A C 1
ATOM 566 O O . ASP A 1 73 ? 5.863 3.556 -21.418 1.00 83.62 73 ASP A O 1
ATOM 570 N N . SER A 1 74 ? 5.331 5.169 -22.877 1.00 80.50 74 SER A N 1
ATOM 571 C CA . SER A 1 74 ? 6.696 5.626 -23.078 1.00 80.50 74 SER A CA 1
ATOM 572 C C . SER A 1 74 ? 6.749 7.135 -23.272 1.00 80.50 74 SER A C 1
ATOM 574 O O . SER A 1 74 ? 6.248 7.659 -24.266 1.00 80.50 74 SER A O 1
ATOM 576 N N . VAL A 1 75 ? 7.442 7.833 -22.372 1.00 78.81 75 VAL A N 1
ATOM 577 C CA . VAL A 1 75 ? 7.672 9.279 -22.480 1.00 78.81 75 VAL A CA 1
ATOM 578 C C . VAL A 1 75 ? 9.166 9.522 -22.619 1.00 78.81 75 VAL A C 1
ATOM 580 O O . VAL A 1 75 ? 9.945 9.154 -21.744 1.00 78.81 75 VAL A O 1
ATOM 583 N N . GLN A 1 76 ? 9.582 10.125 -23.738 1.00 79.12 76 GLN A N 1
ATOM 584 C CA . GLN A 1 76 ? 10.988 10.469 -24.013 1.00 79.12 76 GLN A CA 1
ATOM 585 C C . GLN A 1 76 ? 11.968 9.283 -23.864 1.00 79.12 76 GLN A C 1
ATOM 587 O O . GLN A 1 76 ? 13.112 9.452 -23.452 1.00 79.12 76 GLN A O 1
ATOM 592 N N . GLY A 1 77 ? 11.521 8.069 -24.199 1.00 75.44 77 GLY A N 1
ATOM 593 C CA . GLY A 1 77 ? 12.331 6.851 -24.090 1.00 75.44 77 GLY A CA 1
ATOM 594 C C . GLY A 1 77 ? 12.384 6.231 -22.690 1.00 75.44 77 GLY A C 1
ATOM 595 O O . GLY A 1 77 ? 13.048 5.209 -22.529 1.00 75.44 77 GLY A O 1
ATOM 596 N N . ASN A 1 78 ? 11.683 6.794 -21.702 1.00 83.75 78 ASN A N 1
ATOM 597 C CA . ASN A 1 78 ? 11.444 6.155 -20.408 1.00 83.75 78 ASN A CA 1
ATOM 598 C C . ASN A 1 78 ? 10.222 5.245 -20.514 1.00 83.75 78 ASN A C 1
ATOM 600 O O . ASN A 1 78 ? 9.173 5.687 -20.981 1.00 83.75 78 ASN A O 1
ATOM 604 N N . VAL A 1 79 ? 10.355 3.990 -20.087 1.00 87.62 79 VAL A N 1
ATOM 605 C CA . VAL A 1 79 ? 9.247 3.024 -20.075 1.00 87.62 79 VAL A CA 1
ATOM 606 C C . VAL A 1 79 ? 8.478 3.178 -18.772 1.00 87.62 79 VAL A C 1
ATOM 608 O O . VAL A 1 79 ? 9.078 3.118 -17.702 1.00 87.62 79 VAL A O 1
ATOM 611 N N . ILE A 1 80 ? 7.163 3.346 -18.860 1.00 90.38 80 ILE A N 1
ATOM 612 C CA . ILE A 1 80 ? 6.266 3.455 -17.709 1.00 90.38 80 ILE A CA 1
ATOM 613 C C . ILE A 1 80 ? 5.358 2.231 -17.712 1.00 90.38 80 ILE A C 1
ATOM 615 O O . ILE A 1 80 ? 4.768 1.904 -18.742 1.00 90.38 80 ILE A O 1
ATOM 619 N N . LYS A 1 81 ? 5.234 1.557 -16.571 1.00 92.06 81 LYS A N 1
ATOM 620 C CA . LYS A 1 81 ? 4.250 0.495 -16.366 1.00 92.06 81 LYS A CA 1
ATOM 621 C C . LYS A 1 81 ? 3.405 0.792 -15.141 1.00 92.06 81 LYS A C 1
ATOM 623 O O . LYS A 1 81 ? 3.953 1.167 -14.106 1.00 92.06 81 LYS A O 1
ATOM 628 N N . THR A 1 82 ? 2.101 0.584 -15.271 1.00 93.25 82 THR A N 1
ATOM 629 C CA . THR A 1 82 ? 1.141 0.708 -14.171 1.00 93.25 82 THR A CA 1
ATOM 630 C C . THR A 1 82 ? 0.464 -0.633 -13.933 1.00 93.25 82 THR A C 1
ATOM 632 O O . THR A 1 82 ? 0.016 -1.295 -14.879 1.00 93.25 82 THR A O 1
ATOM 635 N N . TYR A 1 83 ? 0.394 -1.009 -12.664 1.00 94.75 83 TYR A N 1
ATOM 636 C CA . TYR A 1 83 ? -0.185 -2.249 -12.177 1.00 94.75 83 TYR A CA 1
ATOM 637 C C . TYR A 1 83 ? -1.248 -1.938 -11.136 1.00 94.75 83 TYR A C 1
ATOM 639 O O . TYR A 1 83 ? -1.054 -1.042 -10.321 1.00 94.75 83 TYR A O 1
ATOM 647 N N . PHE A 1 84 ? -2.328 -2.707 -11.137 1.00 95.62 84 PHE A N 1
ATOM 648 C CA . PHE A 1 84 ? -3.361 -2.663 -10.106 1.00 95.62 84 PHE A CA 1
ATOM 649 C C . PHE A 1 84 ? -3.427 -4.002 -9.394 1.00 95.62 84 PHE A C 1
ATOM 651 O O . PHE A 1 84 ? -3.112 -5.035 -9.985 1.00 95.62 84 PHE A O 1
ATOM 658 N N . TYR A 1 85 ? -3.855 -3.996 -8.138 1.00 96.56 85 TYR A N 1
ATOM 659 C CA . TYR A 1 85 ? -3.879 -5.207 -7.329 1.00 96.56 85 TYR A CA 1
ATOM 660 C C . TYR A 1 85 ? -5.275 -5.576 -6.850 1.00 96.56 85 TYR A C 1
ATOM 662 O O . TYR A 1 85 ? -6.134 -4.718 -6.661 1.00 96.56 85 TYR A O 1
ATOM 670 N N . ASP A 1 86 ? -5.452 -6.871 -6.601 1.00 96.88 86 ASP A N 1
ATOM 671 C CA . ASP A 1 86 ? -6.546 -7.399 -5.791 1.00 96.88 86 ASP A CA 1
ATOM 672 C C . ASP A 1 86 ? -6.058 -7.709 -4.376 1.00 96.88 86 ASP A C 1
ATOM 674 O O . ASP A 1 86 ? -4.891 -8.083 -4.178 1.00 96.88 86 ASP A O 1
ATOM 678 N N . GLY A 1 87 ? -6.961 -7.625 -3.400 1.00 97.56 87 GLY A N 1
ATOM 679 C CA . GLY A 1 87 ? -6.644 -8.030 -2.043 1.00 97.56 87 GLY A CA 1
ATOM 680 C C . GLY A 1 87 ? -7.591 -7.533 -0.960 1.00 97.56 87 GLY A C 1
ATOM 681 O O . GLY A 1 87 ? -8.781 -7.289 -1.171 1.00 97.56 87 GLY A O 1
ATOM 682 N N . THR A 1 88 ? -7.055 -7.441 0.254 1.00 97.31 88 THR A N 1
ATOM 683 C CA . THR A 1 88 ? -7.786 -6.984 1.440 1.00 97.31 88 THR A CA 1
ATOM 684 C C . THR A 1 88 ? -6.926 -6.048 2.270 1.00 97.31 88 THR A C 1
ATOM 686 O O . THR A 1 88 ? -5.764 -6.343 2.554 1.00 97.31 88 THR A O 1
ATOM 689 N N . PHE A 1 89 ? -7.519 -4.938 2.686 1.00 96.81 89 PHE A N 1
ATOM 690 C CA . PHE A 1 89 ? -6.969 -4.022 3.669 1.00 96.81 89 PHE A CA 1
ATOM 691 C C . PHE A 1 89 ? -7.698 -4.237 4.995 1.00 96.81 89 PHE A C 1
ATOM 693 O O . PHE A 1 89 ? -8.924 -4.293 5.025 1.00 96.81 89 PHE A O 1
ATOM 700 N N . THR A 1 90 ? -6.960 -4.352 6.094 1.00 95.69 90 THR A N 1
ATOM 701 C CA . THR A 1 90 ? -7.511 -4.464 7.446 1.00 95.69 90 THR A CA 1
ATOM 702 C C . THR A 1 90 ? -6.966 -3.341 8.318 1.00 95.69 90 THR A C 1
ATOM 704 O O . THR A 1 90 ? -5.752 -3.236 8.527 1.00 95.69 90 THR A O 1
ATOM 707 N N . TRP A 1 91 ? -7.886 -2.558 8.875 1.00 94.00 91 TRP A N 1
ATOM 708 C CA . TRP A 1 91 ? -7.639 -1.554 9.899 1.00 94.00 91 TRP A CA 1
ATOM 709 C C . TRP A 1 91 ? -7.775 -2.146 11.303 1.00 94.00 91 TRP A C 1
ATOM 711 O O . TRP A 1 91 ? -8.575 -3.058 11.523 1.00 94.00 91 TRP A O 1
ATOM 721 N N . ASP A 1 92 ? -6.964 -1.618 12.222 1.00 86.44 92 ASP A N 1
ATOM 722 C CA . ASP A 1 92 ? -6.882 -1.944 13.647 1.00 86.44 92 ASP A CA 1
ATOM 723 C C . ASP A 1 92 ? -7.189 -3.415 13.951 1.00 86.44 92 ASP A C 1
ATOM 725 O O . ASP A 1 92 ? -8.231 -3.736 14.519 1.00 86.44 92 ASP A O 1
ATOM 729 N N . THR A 1 93 ? -6.276 -4.330 13.587 1.00 70.25 93 THR A N 1
ATOM 730 C CA . THR A 1 93 ? -6.422 -5.797 13.765 1.00 70.25 93 THR A CA 1
ATOM 731 C C . THR A 1 93 ? -6.605 -6.262 15.237 1.00 70.25 93 THR A C 1
ATOM 733 O O . THR A 1 93 ? -6.350 -7.427 15.547 1.00 70.25 93 THR A O 1
ATOM 736 N N . GLY A 1 94 ? -6.930 -5.359 16.170 1.00 68.69 94 GLY A N 1
ATOM 737 C CA . GLY A 1 94 ? -7.358 -5.581 17.551 1.00 68.69 94 GLY A CA 1
ATOM 738 C C . GLY A 1 94 ? -8.868 -5.353 17.753 1.00 68.69 94 GLY A C 1
ATOM 739 O O . GLY A 1 94 ? -9.688 -5.953 17.067 1.00 68.69 94 GLY A O 1
ATOM 740 N N . SER A 1 95 ? -9.255 -4.536 18.743 1.00 58.72 95 SER A N 1
ATOM 741 C CA . SER A 1 95 ? -10.639 -4.424 19.255 1.00 58.72 95 SER A CA 1
ATOM 742 C C . SER A 1 95 ? -11.573 -3.475 18.484 1.00 58.72 95 SER A C 1
ATOM 744 O O . SER A 1 95 ? -12.654 -3.172 18.977 1.00 58.72 95 SER A O 1
ATOM 746 N N . GLY A 1 96 ? -11.181 -3.019 17.295 1.00 69.38 96 GLY A N 1
ATOM 747 C CA . GLY A 1 96 ? -11.974 -2.141 16.424 1.00 69.38 96 GLY A CA 1
ATOM 748 C C . GLY A 1 96 ? -11.741 -2.458 14.950 1.00 69.38 96 GLY A C 1
ATOM 749 O O . GLY A 1 96 ? -11.637 -1.550 14.133 1.00 69.38 96 GLY A O 1
ATOM 750 N N . SER A 1 97 ? -11.552 -3.744 14.636 1.00 88.31 97 SER A N 1
ATOM 751 C CA . SER A 1 97 ? -11.088 -4.143 13.315 1.00 88.31 97 SER A CA 1
ATOM 752 C C . SER A 1 97 ? -12.142 -3.904 12.247 1.00 88.31 97 SER A C 1
ATOM 754 O O . SER A 1 97 ? -13.266 -4.394 12.343 1.00 88.31 97 SER A O 1
ATOM 756 N N . TRP A 1 98 ? -11.723 -3.213 11.197 1.00 92.69 98 TRP A N 1
ATOM 757 C CA . TRP A 1 98 ? -12.472 -3.055 9.962 1.00 92.69 98 TRP A CA 1
ATOM 758 C C . TRP A 1 98 ? -11.671 -3.655 8.810 1.00 92.69 98 TRP A C 1
ATOM 760 O O . TRP A 1 98 ? -10.441 -3.738 8.869 1.00 92.69 98 TRP A O 1
ATOM 770 N N . SER A 1 99 ? -12.340 -4.140 7.767 1.00 93.06 99 SER A N 1
ATOM 771 C CA . SER A 1 99 ? -11.663 -4.612 6.560 1.00 93.06 99 SER A CA 1
ATOM 772 C C . SER A 1 99 ? -12.445 -4.266 5.308 1.00 93.06 99 SER A C 1
ATOM 774 O O . SER A 1 99 ? -13.641 -4.532 5.236 1.00 93.06 99 SER A O 1
ATOM 776 N N . GLY A 1 100 ? -11.726 -3.766 4.309 1.00 91.94 100 GLY A N 1
ATOM 777 C CA . GLY A 1 100 ? -12.224 -3.502 2.967 1.00 91.94 100 GLY A CA 1
ATOM 778 C C . GLY A 1 100 ? -11.507 -4.379 1.946 1.00 91.94 100 GLY A C 1
ATOM 779 O O . GLY A 1 100 ? -10.313 -4.674 2.079 1.00 91.94 100 GLY A O 1
ATOM 780 N N . SER A 1 101 ? -12.233 -4.815 0.918 1.00 94.50 101 SER A N 1
ATOM 781 C CA . SER A 1 101 ? -11.616 -5.453 -0.246 1.00 94.50 101 SER A CA 1
ATOM 782 C C . SER A 1 101 ? -11.193 -4.392 -1.253 1.00 94.50 101 SER A C 1
ATOM 784 O O . SER A 1 101 ? -11.874 -3.384 -1.400 1.00 94.50 101 SER A O 1
ATOM 786 N N . PHE A 1 102 ? -10.095 -4.629 -1.963 1.00 95.00 102 PHE A N 1
ATOM 787 C CA . PHE A 1 102 ? -9.720 -3.826 -3.121 1.00 95.00 102 PHE A CA 1
ATOM 788 C C . PHE A 1 102 ? -9.548 -4.725 -4.333 1.00 95.00 102 PHE A C 1
ATOM 790 O O . PHE A 1 102 ? -9.144 -5.885 -4.204 1.00 95.00 102 PHE A O 1
ATOM 797 N N . LYS A 1 103 ? -9.914 -4.205 -5.502 1.00 94.94 103 LYS A N 1
ATOM 798 C CA . LYS A 1 103 ? -9.937 -4.973 -6.747 1.00 94.94 103 LYS A CA 1
ATOM 799 C C . LYS A 1 103 ? -9.392 -4.130 -7.881 1.00 94.94 103 LYS A C 1
ATOM 801 O O . LYS A 1 103 ? -9.809 -2.989 -8.062 1.00 94.94 103 LYS A O 1
ATOM 806 N N . ALA A 1 104 ? -8.550 -4.725 -8.715 1.00 93.25 104 ALA A N 1
ATOM 807 C CA . ALA A 1 104 ? -8.048 -4.083 -9.922 1.00 93.25 104 ALA A CA 1
ATOM 808 C C . ALA A 1 104 ? -9.185 -3.690 -10.881 1.00 93.25 104 ALA A C 1
ATOM 810 O O . ALA A 1 104 ? -9.083 -2.697 -11.594 1.00 93.25 104 ALA A O 1
ATOM 811 N N . SER A 1 105 ? -10.301 -4.426 -10.859 1.00 91.88 105 SER A N 1
ATOM 812 C CA . SER A 1 105 ? -11.489 -4.135 -11.669 1.00 91.88 105 SER A CA 1
ATOM 813 C C . SER A 1 105 ? -12.241 -2.859 -11.279 1.00 91.88 105 SER A C 1
ATOM 815 O O . SER A 1 105 ? -13.134 -2.464 -12.020 1.00 91.88 105 SER A O 1
ATOM 817 N N . ASN A 1 106 ? -11.929 -2.235 -10.138 1.00 89.50 106 ASN A N 1
ATOM 818 C CA . ASN A 1 106 ? -12.555 -0.976 -9.712 1.00 89.50 106 ASN A CA 1
ATOM 819 C C . ASN A 1 106 ? -11.938 0.258 -10.405 1.00 89.50 106 ASN A C 1
ATOM 821 O O . ASN A 1 106 ? -12.404 1.380 -10.212 1.00 89.50 106 ASN A O 1
ATOM 825 N N . TYR A 1 107 ? -10.878 0.073 -11.197 1.00 86.19 107 TYR A N 1
ATOM 826 C CA . TYR A 1 107 ? -10.283 1.121 -12.022 1.00 86.19 107 TYR A CA 1
ATOM 827 C C . TYR A 1 107 ? -10.902 1.142 -13.437 1.00 86.19 107 TYR A C 1
ATOM 829 O O . TYR A 1 107 ? -11.134 0.071 -14.007 1.00 86.19 107 TYR A O 1
ATOM 837 N N . PRO A 1 108 ? -11.105 2.321 -14.070 1.00 78.19 108 PRO A N 1
ATOM 838 C CA . PRO A 1 108 ? -10.855 3.676 -13.557 1.00 78.19 108 PRO A CA 1
ATOM 839 C C . PRO A 1 108 ? -11.998 4.271 -12.724 1.00 78.19 108 PRO A C 1
ATOM 841 O O . PRO A 1 108 ? -11.815 5.328 -12.132 1.00 78.19 108 PRO A O 1
ATOM 844 N N . ASP A 1 109 ? -13.159 3.619 -12.695 1.00 75.81 109 ASP A N 1
ATOM 845 C CA . ASP A 1 109 ? -14.389 4.091 -12.052 1.00 75.81 109 ASP A CA 1
ATOM 846 C C . ASP A 1 109 ? -14.937 2.957 -11.165 1.00 75.81 109 ASP A C 1
ATOM 848 O O . ASP A 1 109 ? -15.161 1.859 -11.691 1.00 75.81 109 ASP A O 1
ATOM 852 N N . PRO A 1 110 ? -15.110 3.155 -9.840 1.00 65.56 110 PRO A N 1
ATOM 853 C CA . PRO A 1 110 ? -15.076 4.422 -9.091 1.00 65.56 110 PRO A CA 1
ATOM 854 C C . PRO A 1 110 ? -13.689 4.967 -8.711 1.00 65.56 110 PRO A C 1
ATOM 856 O O . PRO A 1 110 ? -13.615 6.041 -8.120 1.00 65.56 110 PRO A O 1
ATOM 859 N N . GLY A 1 111 ? -12.592 4.249 -8.977 1.00 71.75 111 GLY A N 1
ATOM 860 C CA . GLY A 1 111 ? -11.249 4.681 -8.545 1.00 71.75 111 GLY A CA 1
ATOM 861 C C . GLY A 1 111 ? -11.026 4.653 -7.020 1.00 71.75 111 GLY A C 1
ATOM 862 O O . GLY A 1 111 ? -9.984 5.089 -6.540 1.00 71.75 111 GLY A O 1
ATOM 863 N N . MET A 1 112 ? -11.998 4.124 -6.270 1.00 83.88 112 MET A N 1
ATOM 864 C CA . MET A 1 112 ? -11.915 3.782 -4.850 1.00 83.88 112 MET A CA 1
ATOM 865 C C . MET A 1 112 ? -11.839 2.266 -4.687 1.00 83.88 112 MET A C 1
ATOM 867 O O . MET A 1 112 ? -12.278 1.504 -5.554 1.00 83.88 112 MET A O 1
ATOM 871 N N . ASN A 1 113 ? -11.307 1.817 -3.550 1.00 93.06 113 ASN A N 1
ATOM 872 C CA . ASN A 1 113 ? -11.013 0.406 -3.302 1.00 93.06 113 ASN A CA 1
ATOM 873 C C . ASN A 1 113 ? -10.099 -0.178 -4.386 1.00 93.06 113 ASN A C 1
ATOM 875 O O . ASN A 1 113 ? -10.322 -1.270 -4.914 1.00 93.06 113 ASN A O 1
ATOM 879 N N . THR A 1 114 ? -9.056 0.588 -4.703 1.00 93.81 114 THR A N 1
ATOM 880 C CA . THR A 1 114 ? -7.994 0.267 -5.656 1.00 93.81 114 THR A CA 1
ATOM 881 C C . THR A 1 114 ? -6.640 0.536 -5.015 1.00 93.81 114 THR A C 1
ATOM 883 O O . THR A 1 114 ? -6.470 1.497 -4.264 1.00 93.81 114 THR A O 1
ATOM 886 N N . ILE A 1 115 ? -5.656 -0.297 -5.343 1.00 96.06 115 ILE A N 1
ATOM 887 C CA . ILE A 1 115 ? -4.250 -0.021 -5.048 1.00 96.06 115 ILE A CA 1
ATOM 888 C C . ILE A 1 115 ? -3.475 -0.165 -6.348 1.00 96.06 115 ILE A C 1
ATOM 890 O O . ILE A 1 115 ? -3.563 -1.214 -6.997 1.00 96.06 115 ILE A O 1
ATOM 894 N N . ASP A 1 116 ? -2.727 0.869 -6.711 1.00 95.19 116 ASP A N 1
ATOM 895 C CA . ASP A 1 116 ? -1.904 0.894 -7.911 1.00 95.19 116 ASP A CA 1
ATOM 896 C C . ASP A 1 116 ? -0.430 1.113 -7.593 1.00 95.19 116 ASP A C 1
ATOM 898 O O . ASP A 1 116 ? -0.061 1.771 -6.624 1.00 95.19 116 ASP A O 1
ATOM 902 N N . TRP A 1 117 ? 0.420 0.530 -8.430 1.00 96.56 117 TRP A N 1
ATOM 903 C CA . TRP A 1 117 ? 1.853 0.764 -8.443 1.00 96.56 117 TRP A CA 1
ATOM 904 C C . TRP A 1 117 ? 2.272 1.161 -9.852 1.00 96.56 117 TRP A C 1
ATOM 906 O O . TRP A 1 117 ? 2.079 0.417 -10.818 1.00 96.56 117 TRP A O 1
ATOM 916 N N . GLN A 1 118 ? 2.903 2.322 -9.955 1.00 95.50 118 GLN A N 1
ATOM 917 C CA . GLN A 1 118 ? 3.545 2.796 -11.164 1.00 95.50 118 GLN A CA 1
ATOM 918 C C . GLN A 1 118 ? 5.065 2.683 -11.034 1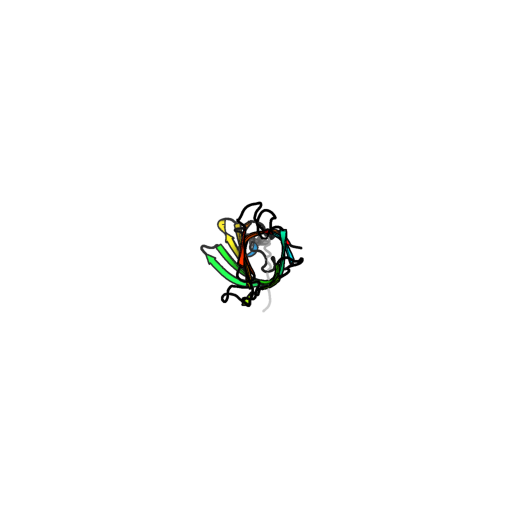.00 95.50 118 GLN A C 1
ATOM 920 O O . GLN A 1 118 ? 5.672 3.155 -10.071 1.00 95.50 118 GLN A O 1
ATOM 925 N N . SER A 1 119 ? 5.698 2.111 -12.056 1.00 94.31 119 SER A N 1
ATOM 926 C CA . SER A 1 119 ? 7.150 2.068 -12.202 1.00 94.31 119 SER A CA 1
ATOM 927 C C . SER A 1 119 ? 7.572 2.752 -13.495 1.00 94.31 119 SER A C 1
ATOM 929 O O . SER A 1 119 ? 7.141 2.375 -14.584 1.00 94.31 119 SER A O 1
ATOM 931 N N . THR A 1 120 ? 8.436 3.755 -13.375 1.00 93.50 120 THR A N 1
ATOM 932 C CA . THR A 1 120 ? 9.044 4.460 -14.506 1.00 93.50 120 THR A CA 1
ATOM 933 C C . THR A 1 120 ? 10.519 4.107 -14.589 1.00 93.50 120 THR A C 1
ATOM 935 O O . THR A 1 120 ? 11.299 4.494 -13.720 1.00 93.50 120 THR A O 1
ATOM 938 N N . HIS A 1 121 ? 10.933 3.411 -15.645 1.00 91.00 121 HIS A N 1
ATOM 939 C CA . HIS A 1 121 ? 12.342 3.201 -15.952 1.00 91.00 121 HIS A CA 1
ATOM 940 C C . HIS A 1 121 ? 12.943 4.456 -16.593 1.00 91.00 121 HIS A C 1
ATOM 942 O O . HIS A 1 121 ? 12.586 4.834 -17.708 1.00 91.00 121 HIS A O 1
ATOM 948 N N . MET A 1 122 ? 13.886 5.080 -15.891 1.00 88.94 122 MET A N 1
ATOM 949 C CA . MET A 1 122 ? 14.642 6.238 -16.355 1.00 88.94 122 MET A CA 1
ATOM 950 C C . MET A 1 122 ? 15.870 5.769 -17.141 1.00 88.94 122 MET A C 1
ATOM 952 O O . MET A 1 122 ? 16.945 5.564 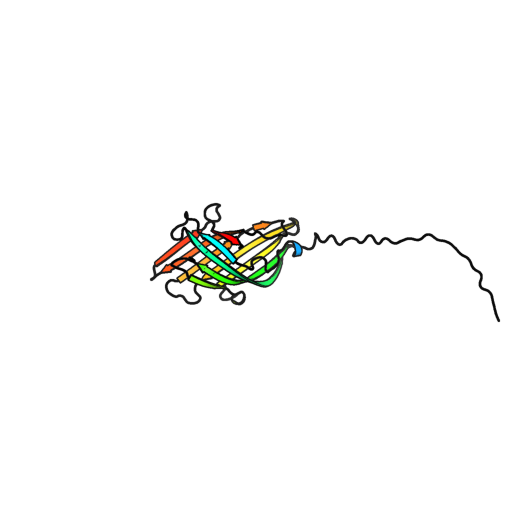-16.573 1.00 88.94 122 MET A O 1
ATOM 956 N N . THR A 1 123 ? 15.721 5.614 -18.457 1.00 83.31 123 THR A N 1
ATOM 957 C CA . THR A 1 123 ? 16.690 4.928 -19.333 1.00 83.31 123 THR A CA 1
ATOM 958 C C . THR A 1 123 ? 18.108 5.491 -19.238 1.00 83.31 123 THR A C 1
ATOM 960 O O . THR A 1 123 ? 19.075 4.738 -19.121 1.00 83.31 123 THR A O 1
ATOM 963 N N . LEU A 1 124 ? 18.256 6.820 -19.224 1.00 83.88 124 LEU A N 1
ATOM 964 C CA . LEU A 1 124 ? 19.573 7.464 -19.127 1.00 83.88 124 LEU A CA 1
ATOM 965 C C . LEU A 1 124 ? 20.210 7.312 -17.739 1.00 83.88 124 LEU A C 1
ATOM 967 O O . LEU A 1 124 ? 21.427 7.180 -17.635 1.00 83.88 124 LEU A O 1
ATOM 971 N N . ALA A 1 125 ? 19.393 7.324 -16.684 1.00 86.06 125 ALA A N 1
ATOM 972 C CA . ALA A 1 125 ? 19.858 7.198 -15.306 1.00 86.06 125 ALA A CA 1
ATOM 973 C C . ALA A 1 125 ? 20.090 5.736 -14.891 1.00 86.06 125 ALA A C 1
ATOM 975 O O . ALA A 1 125 ? 20.751 5.493 -13.885 1.00 86.06 125 ALA A O 1
ATOM 976 N N . LYS A 1 126 ? 19.574 4.768 -15.666 1.00 86.50 126 LYS A N 1
ATOM 977 C CA . LYS A 1 126 ? 19.583 3.331 -15.345 1.00 86.50 126 LYS A CA 1
ATOM 978 C C . LYS A 1 126 ? 18.979 3.045 -13.965 1.00 86.50 126 LYS A C 1
ATOM 980 O O . LYS A 1 126 ? 19.485 2.224 -13.202 1.00 86.50 126 LYS A O 1
ATOM 985 N N . THR A 1 127 ? 17.891 3.741 -13.653 1.00 91.25 127 THR A N 1
ATOM 986 C CA . THR A 1 127 ? 17.119 3.591 -12.415 1.00 91.25 127 THR A CA 1
ATOM 987 C C . THR A 1 127 ? 15.640 3.399 -12.728 1.00 91.25 127 THR A C 1
ATOM 989 O O . THR A 1 127 ? 15.185 3.655 -13.844 1.00 91.25 127 THR A O 1
ATOM 992 N N . THR A 1 128 ? 14.874 2.949 -11.742 1.00 92.75 128 THR A N 1
ATOM 993 C CA . THR A 1 128 ? 13.417 3.058 -11.717 1.00 92.75 128 THR A CA 1
ATOM 994 C C . THR A 1 128 ? 12.992 4.086 -10.680 1.00 92.75 128 THR A C 1
ATOM 996 O O . THR A 1 128 ? 13.632 4.224 -9.639 1.00 92.75 128 THR A O 1
ATOM 999 N N . MET A 1 129 ? 11.913 4.806 -10.966 1.00 95.12 129 MET A N 1
ATOM 1000 C CA . MET A 1 129 ? 11.145 5.574 -9.993 1.00 95.12 129 MET A CA 1
ATOM 1001 C C . MET A 1 129 ? 9.821 4.850 -9.778 1.00 95.12 129 MET A C 1
ATOM 1003 O O . MET A 1 129 ? 9.118 4.559 -10.743 1.00 95.12 129 MET A O 1
ATOM 1007 N N . ASN A 1 130 ? 9.510 4.539 -8.526 1.00 95.88 130 ASN A N 1
ATOM 1008 C CA . ASN A 1 130 ? 8.347 3.750 -8.144 1.00 95.88 130 ASN A CA 1
ATOM 1009 C C . ASN A 1 130 ? 7.440 4.592 -7.254 1.00 95.88 130 ASN A C 1
ATOM 1011 O O . ASN A 1 130 ? 7.922 5.227 -6.316 1.00 95.88 130 ASN A O 1
ATOM 1015 N N . ILE A 1 131 ? 6.151 4.600 -7.568 1.00 97.00 131 ILE A N 1
ATOM 1016 C CA . ILE A 1 131 ? 5.110 5.279 -6.799 1.00 97.00 131 ILE A CA 1
ATOM 1017 C C . ILE A 1 131 ? 3.978 4.278 -6.615 1.00 97.00 131 ILE A C 1
ATOM 1019 O O . ILE A 1 131 ? 3.670 3.534 -7.544 1.00 97.00 131 ILE A O 1
ATOM 1023 N N . MET A 1 132 ? 3.401 4.219 -5.425 1.00 96.88 132 MET A N 1
ATOM 1024 C CA . MET A 1 132 ? 2.227 3.398 -5.152 1.00 96.88 132 MET A CA 1
ATOM 1025 C C . MET A 1 132 ? 1.186 4.244 -4.441 1.00 96.88 132 MET A C 1
ATOM 1027 O O . MET A 1 132 ? 1.542 5.000 -3.540 1.00 96.88 132 MET A O 1
ATOM 1031 N N . SER A 1 133 ? -0.071 4.063 -4.817 1.00 96.81 133 SER A N 1
ATOM 1032 C CA . SER A 1 133 ? -1.211 4.758 -4.241 1.00 96.81 133 SER A CA 1
ATOM 1033 C C . SER A 1 133 ? -2.232 3.735 -3.752 1.00 96.81 133 SER A C 1
ATOM 1035 O O . SER A 1 133 ? -2.573 2.772 -4.433 1.00 96.81 133 SER A O 1
ATOM 1037 N N . ILE A 1 134 ? -2.667 3.908 -2.510 1.00 96.56 134 ILE A N 1
ATOM 1038 C CA . ILE A 1 134 ? -3.653 3.098 -1.802 1.00 96.56 134 ILE A CA 1
ATOM 1039 C C . ILE A 1 134 ? -4.875 3.983 -1.610 1.00 96.56 134 ILE A C 1
ATOM 1041 O O . ILE A 1 134 ? -4.782 5.019 -0.952 1.00 96.56 134 ILE A O 1
ATOM 1045 N N . ARG A 1 135 ? -6.003 3.582 -2.194 1.00 95.75 135 ARG A N 1
ATOM 1046 C CA . ARG A 1 135 ? -7.288 4.274 -2.072 1.00 95.75 135 ARG A CA 1
ATOM 1047 C C . ARG A 1 135 ? -8.322 3.271 -1.602 1.00 95.75 135 ARG A C 1
ATOM 1049 O O . ARG A 1 135 ? -8.794 2.448 -2.385 1.00 95.75 135 ARG A O 1
ATOM 1056 N N . ILE A 1 136 ? -8.624 3.291 -0.311 1.00 95.31 136 ILE A N 1
ATOM 1057 C CA . ILE A 1 136 ? -9.510 2.324 0.343 1.00 95.31 136 ILE A CA 1
ATOM 1058 C C . ILE A 1 136 ? -10.583 3.086 1.109 1.00 95.31 136 ILE A C 1
ATOM 1060 O O . ILE A 1 136 ? -10.276 4.057 1.787 1.00 95.31 136 ILE A O 1
ATOM 1064 N N . GLY A 1 137 ? -11.823 2.624 1.048 1.00 92.31 137 GLY A N 1
ATOM 1065 C CA . GLY A 1 137 ? -12.896 3.130 1.893 1.00 92.31 137 GLY A CA 1
ATOM 1066 C C . GLY A 1 137 ? -14.093 2.193 1.893 1.00 92.31 137 GLY A C 1
ATOM 1067 O O . GLY A 1 137 ? -14.091 1.166 1.209 1.00 92.31 137 GLY A O 1
ATOM 1068 N N . ASP A 1 138 ? -15.124 2.514 2.662 1.00 88.62 138 ASP A N 1
ATOM 1069 C CA . ASP A 1 138 ? -16.338 1.700 2.636 1.00 88.62 138 ASP A CA 1
ATOM 1070 C C . ASP A 1 138 ? -17.026 1.768 1.260 1.00 88.62 138 ASP A C 1
ATOM 1072 O O . ASP A 1 138 ? -17.193 2.840 0.675 1.00 88.62 138 ASP A O 1
ATOM 1076 N N . GLU A 1 139 ? -17.423 0.604 0.729 1.00 77.69 139 GLU A N 1
ATOM 1077 C CA . GLU A 1 139 ? -18.193 0.509 -0.525 1.00 77.69 139 GLU A CA 1
ATOM 1078 C C . GLU A 1 139 ? -19.588 1.145 -0.373 1.00 77.69 139 GLU A C 1
ATOM 1080 O O . GLU A 1 139 ? -20.135 1.704 -1.322 1.00 77.69 139 GLU A O 1
ATOM 1085 N N . GLU A 1 140 ? -20.136 1.096 0.841 1.00 80.75 140 GLU A N 1
ATOM 1086 C CA . GLU A 1 140 ? -21.367 1.760 1.254 1.00 80.75 140 GLU A CA 1
ATOM 1087 C C . GLU A 1 140 ? -21.021 2.721 2.397 1.00 80.75 140 GLU A C 1
ATOM 1089 O O . GLU A 1 140 ? -20.302 2.334 3.308 1.00 80.75 140 GLU A O 1
ATOM 1094 N N . GLN A 1 141 ? -21.516 3.963 2.388 1.00 74.06 141 GLN A N 1
ATOM 1095 C CA . GLN A 1 141 ? -21.279 4.921 3.481 1.00 74.06 141 GLN A CA 1
ATOM 1096 C C . GLN A 1 141 ? -22.038 4.505 4.754 1.00 74.06 141 GLN A C 1
ATOM 1098 O O . GLN A 1 141 ? -23.092 5.051 5.082 1.00 74.06 141 GLN A O 1
ATOM 1103 N N . THR A 1 142 ? -21.530 3.485 5.438 1.00 81.88 142 THR A N 1
ATOM 1104 C CA . THR A 1 142 ? -22.031 2.982 6.716 1.00 81.88 142 THR A CA 1
ATOM 1105 C C . THR A 1 142 ? -21.276 3.624 7.865 1.00 81.88 142 THR A C 1
ATOM 1107 O O . THR A 1 142 ? -20.096 3.898 7.727 1.00 81.88 142 THR A O 1
ATOM 1110 N N . ASP A 1 143 ? -21.945 3.838 8.996 1.00 85.00 143 ASP A N 1
ATOM 1111 C CA . ASP A 1 143 ? -21.338 4.340 10.233 1.00 85.00 143 ASP A CA 1
ATOM 1112 C C . ASP A 1 143 ? -20.705 3.174 11.033 1.00 85.00 143 ASP A C 1
ATOM 1114 O O . ASP A 1 143 ? -21.425 2.214 11.345 1.00 85.00 143 ASP A O 1
ATOM 1118 N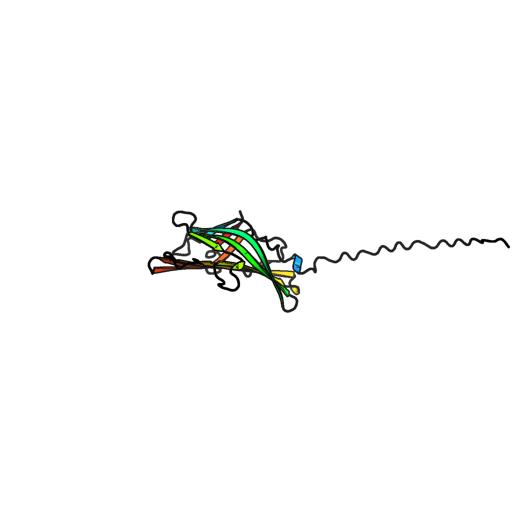 N . PRO A 1 144 ? -19.403 3.211 11.383 1.00 89.25 144 PRO A N 1
ATOM 1119 C CA . PRO A 1 144 ? -18.427 4.249 11.041 1.00 89.25 144 PRO A CA 1
ATOM 1120 C C . PRO A 1 144 ? -17.926 4.145 9.596 1.00 89.25 144 PRO A C 1
ATOM 1122 O O . PRO A 1 144 ? -17.690 3.040 9.100 1.00 89.25 144 PRO A O 1
ATOM 1125 N N . TRP A 1 145 ? -17.732 5.299 8.952 1.00 92.38 145 TRP A N 1
ATOM 1126 C CA . TRP A 1 145 ? -17.196 5.408 7.593 1.00 92.38 145 TRP A CA 1
ATOM 1127 C C . TRP A 1 145 ? -15.682 5.578 7.639 1.00 92.38 145 TRP A C 1
ATOM 1129 O O . TRP A 1 145 ? -15.175 6.362 8.432 1.00 92.38 145 TRP A O 1
ATOM 1139 N N . HIS A 1 146 ? -14.963 4.871 6.777 1.00 93.88 146 HIS A N 1
ATOM 1140 C CA . HIS A 1 146 ? -13.513 4.844 6.695 1.00 93.88 146 HIS A CA 1
ATOM 1141 C C . HIS A 1 146 ? -13.052 5.297 5.315 1.00 93.88 146 HIS A C 1
ATOM 1143 O O . HIS A 1 146 ? -13.586 4.884 4.282 1.00 93.88 146 HIS A O 1
ATOM 1149 N N . SER A 1 147 ? -11.977 6.073 5.309 1.00 94.38 147 SER A N 1
ATOM 1150 C CA . SER A 1 147 ? -11.250 6.470 4.114 1.00 94.38 147 SER A CA 1
ATOM 1151 C C . SER A 1 147 ? -9.752 6.469 4.399 1.00 94.38 147 SER A C 1
ATOM 1153 O O . SER A 1 147 ? -9.279 7.022 5.392 1.00 94.38 147 SER A O 1
ATOM 1155 N N . PHE A 1 148 ? -9.003 5.801 3.531 1.00 96.38 148 PHE A N 1
ATOM 1156 C CA . PHE A 1 148 ? -7.553 5.696 3.578 1.00 96.38 148 PHE A CA 1
ATOM 1157 C C . PHE A 1 148 ? -7.007 6.138 2.221 1.00 96.38 148 PHE A C 1
ATOM 1159 O O . PHE A 1 148 ? -7.147 5.418 1.224 1.00 96.38 148 PHE A O 1
ATOM 1166 N N . ASP A 1 149 ? -6.365 7.302 2.204 1.00 96.75 149 ASP A N 1
ATOM 1167 C CA . ASP A 1 149 ? -5.645 7.848 1.057 1.00 96.75 149 ASP A CA 1
ATOM 1168 C C . ASP A 1 149 ? -4.157 7.873 1.416 1.00 96.75 149 ASP A C 1
ATOM 1170 O O . ASP A 1 149 ? -3.664 8.768 2.102 1.00 96.75 149 ASP A O 1
ATOM 1174 N N . LEU A 1 150 ? -3.450 6.805 1.045 1.00 97.56 150 LEU A N 1
ATOM 1175 C CA . LEU A 1 150 ? -2.050 6.607 1.408 1.00 97.56 150 LEU A CA 1
ATOM 1176 C C . LEU A 1 150 ? -1.198 6.408 0.161 1.00 97.56 150 LEU A C 1
ATOM 1178 O O . LEU A 1 150 ? -1.591 5.717 -0.771 1.00 97.56 150 LEU A O 1
ATOM 1182 N N . ASP A 1 151 ? 0.013 6.937 0.181 1.00 98.00 151 ASP A N 1
ATOM 1183 C CA . ASP A 1 151 ? 0.966 6.871 -0.914 1.00 98.00 151 ASP A CA 1
ATOM 1184 C C . ASP A 1 151 ? 2.337 6.390 -0.431 1.00 98.00 151 ASP A C 1
ATOM 1186 O O . ASP A 1 151 ? 2.726 6.562 0.726 1.00 98.00 151 ASP A O 1
ATOM 1190 N N . TRP A 1 152 ? 3.101 5.803 -1.347 1.00 97.69 152 TRP A N 1
ATOM 1191 C CA . TRP A 1 152 ? 4.509 5.463 -1.176 1.00 97.69 152 TRP A CA 1
ATOM 1192 C C . TRP A 1 152 ? 5.322 5.980 -2.358 1.00 97.69 152 TRP A C 1
ATOM 1194 O O . TRP A 1 152 ? 4.951 5.798 -3.517 1.00 97.69 152 TRP A O 1
ATOM 1204 N N . GLY A 1 153 ? 6.489 6.547 -2.060 1.00 95.25 153 GLY A N 1
ATOM 1205 C CA . GLY A 1 153 ? 7.429 7.057 -3.050 1.00 95.25 153 GLY A CA 1
ATOM 1206 C C . GLY A 1 153 ? 7.499 8.591 -3.088 1.00 95.25 153 GLY A C 1
ATOM 1207 O O . GLY A 1 153 ? 7.084 9.247 -2.142 1.00 95.25 153 GLY A O 1
ATOM 1208 N N . PRO A 1 154 ? 8.099 9.187 -4.130 1.00 95.44 154 PRO A N 1
ATOM 1209 C CA . PRO A 1 154 ? 8.837 8.512 -5.193 1.00 95.44 154 PRO A CA 1
ATOM 1210 C C . PRO A 1 154 ? 10.026 7.716 -4.634 1.00 95.44 154 PRO A C 1
ATOM 1212 O O . PRO A 1 154 ? 10.903 8.254 -3.960 1.00 95.44 154 PRO A O 1
ATOM 1215 N N . PHE A 1 155 ? 10.071 6.417 -4.930 1.00 95.88 155 PHE A N 1
ATOM 1216 C CA . PHE A 1 155 ? 11.161 5.526 -4.543 1.00 95.88 155 PHE A CA 1
ATOM 1217 C C . PHE A 1 155 ? 12.067 5.256 -5.744 1.00 95.88 155 PHE A C 1
ATOM 1219 O O . PHE A 1 155 ? 11.699 4.530 -6.674 1.00 95.88 155 PHE A O 1
ATOM 1226 N N . VAL A 1 156 ? 13.260 5.853 -5.725 1.00 95.00 156 VAL A N 1
ATOM 1227 C CA . VAL A 1 156 ? 14.256 5.693 -6.789 1.00 95.00 156 VAL A CA 1
ATOM 1228 C C . VAL A 1 156 ? 15.186 4.529 -6.467 1.00 95.00 156 VAL A C 1
ATOM 1230 O O . VAL A 1 156 ? 15.777 4.477 -5.391 1.00 95.00 156 VAL A O 1
ATOM 1233 N N . SER A 1 157 ? 15.349 3.605 -7.413 1.00 92.81 157 SER A N 1
ATOM 1234 C CA . SER A 1 157 ? 16.162 2.403 -7.233 1.00 92.81 157 SER A CA 1
ATOM 1235 C C . SER A 1 157 ? 16.951 2.044 -8.485 1.00 92.81 157 SER A C 1
ATOM 1237 O O . SER A 1 157 ? 16.469 2.179 -9.603 1.00 92.81 157 SER A O 1
ATOM 1239 N N . SER A 1 158 ? 18.165 1.535 -8.298 1.00 90.75 158 SER A N 1
ATOM 1240 C CA . SER A 1 158 ? 18.943 0.828 -9.327 1.00 90.75 158 SER A CA 1
ATOM 1241 C C . SER A 1 158 ? 18.953 -0.693 -9.108 1.00 90.75 158 SER A C 1
ATOM 1243 O O . SER A 1 158 ? 19.651 -1.423 -9.809 1.00 90.75 158 SER A O 1
ATOM 1245 N N . SER A 1 159 ? 18.201 -1.185 -8.117 1.00 90.12 159 SER A N 1
ATOM 1246 C CA . SER A 1 159 ? 18.131 -2.599 -7.745 1.00 90.12 159 SER A CA 1
ATOM 1247 C C . SER A 1 159 ? 17.077 -3.342 -8.564 1.00 90.12 159 SER A C 1
ATOM 1249 O O . SER A 1 159 ? 15.925 -2.918 -8.638 1.00 90.12 159 SER A O 1
ATOM 1251 N N . THR A 1 160 ? 17.438 -4.521 -9.071 1.00 88.31 160 THR A N 1
ATOM 1252 C CA . THR A 1 160 ? 16.493 -5.492 -9.655 1.00 88.31 160 THR A CA 1
ATOM 1253 C C . THR A 1 160 ? 15.661 -6.227 -8.603 1.00 88.31 160 THR A C 1
ATOM 1255 O O . THR A 1 160 ? 14.755 -6.979 -8.947 1.00 88.31 160 THR A O 1
ATOM 1258 N N . LYS A 1 161 ? 15.970 -6.035 -7.315 1.00 90.88 161 LYS A N 1
ATOM 1259 C CA . LYS A 1 161 ? 15.226 -6.609 -6.193 1.00 90.88 161 LYS A CA 1
ATOM 1260 C C . LYS A 1 161 ? 14.351 -5.541 -5.527 1.00 90.88 161 LYS A C 1
ATOM 1262 O O . LYS A 1 161 ? 14.905 -4.496 -5.161 1.00 90.88 161 LYS A O 1
ATOM 1267 N N . PRO A 1 162 ? 13.049 -5.811 -5.329 1.00 94.56 162 PRO A N 1
ATOM 1268 C CA . PRO A 1 162 ? 12.140 -4.928 -4.605 1.00 94.56 162 PRO A CA 1
ATOM 1269 C C . PRO A 1 162 ? 12.474 -4.871 -3.104 1.00 94.56 162 PRO A C 1
ATOM 1271 O O . PRO A 1 162 ? 13.084 -5.809 -2.573 1.00 94.56 162 PRO A O 1
ATOM 1274 N N . PRO A 1 163 ? 12.080 -3.798 -2.395 1.00 96.19 163 PRO A N 1
ATOM 1275 C CA . PRO A 1 163 ? 12.222 -3.719 -0.949 1.00 96.19 163 PRO A CA 1
ATOM 1276 C C . PRO A 1 163 ? 11.240 -4.664 -0.243 1.00 96.19 163 PRO A C 1
ATOM 1278 O O . PRO A 1 163 ? 10.182 -5.010 -0.763 1.00 96.19 163 PRO A O 1
ATOM 1281 N N . THR A 1 164 ? 11.566 -5.041 0.993 1.00 96.75 164 THR A N 1
ATOM 1282 C CA . THR A 1 164 ? 10.661 -5.787 1.889 1.00 96.75 164 THR A CA 1
ATOM 1283 C C . THR A 1 164 ? 9.961 -4.881 2.902 1.00 96.75 164 THR A C 1
ATOM 1285 O O . THR A 1 164 ? 9.275 -5.363 3.802 1.00 96.75 164 THR A O 1
ATOM 1288 N N . THR A 1 165 ? 10.155 -3.566 2.783 1.00 97.31 165 THR A N 1
ATOM 1289 C CA . THR A 1 165 ? 9.518 -2.541 3.611 1.00 97.31 165 THR A CA 1
ATOM 1290 C C . THR A 1 165 ? 9.080 -1.369 2.748 1.00 97.31 165 THR A C 1
ATOM 1292 O O . THR A 1 165 ? 9.835 -0.951 1.871 1.00 97.31 165 THR A O 1
ATOM 1295 N N . ILE A 1 166 ? 7.916 -0.809 3.050 1.00 97.12 166 ILE A N 1
ATOM 1296 C CA . ILE A 1 166 ? 7.398 0.424 2.446 1.00 97.12 166 ILE A CA 1
ATOM 1297 C C . ILE A 1 166 ? 6.997 1.395 3.558 1.00 97.12 166 ILE A C 1
ATOM 1299 O O . ILE A 1 166 ? 6.660 0.968 4.663 1.00 97.12 166 ILE A O 1
ATOM 1303 N N . GLU A 1 167 ? 7.072 2.691 3.278 1.00 97.00 167 GLU A N 1
ATOM 1304 C CA . GLU A 1 167 ? 6.759 3.763 4.228 1.00 97.00 167 GLU A CA 1
ATOM 1305 C C . GLU A 1 167 ? 5.688 4.657 3.611 1.00 97.00 167 GLU A C 1
ATOM 1307 O O . GLU A 1 167 ? 5.937 5.314 2.603 1.00 97.00 167 GLU A O 1
ATOM 1312 N N . LEU A 1 168 ? 4.490 4.616 4.187 1.00 98.00 168 LEU A N 1
ATOM 1313 C CA . LEU A 1 168 ? 3.317 5.293 3.657 1.00 98.00 168 LEU A CA 1
ATOM 1314 C C . LEU A 1 168 ? 3.144 6.672 4.292 1.00 98.00 168 LEU A C 1
ATOM 1316 O O . LEU A 1 168 ? 3.273 6.819 5.511 1.00 98.00 168 LEU A O 1
ATOM 1320 N N . TYR A 1 169 ? 2.812 7.655 3.468 1.00 97.94 169 TYR A N 1
ATOM 1321 C CA . TYR A 1 169 ? 2.356 8.989 3.861 1.00 97.94 169 TYR A CA 1
ATOM 1322 C C . TYR A 1 169 ? 0.966 9.240 3.259 1.00 97.94 169 TYR A C 1
ATOM 1324 O O . TYR A 1 169 ? 0.538 8.475 2.407 1.00 97.94 169 TYR A O 1
ATOM 1332 N N . GLY A 1 170 ? 0.259 10.280 3.693 1.00 97.75 170 GLY A N 1
ATOM 1333 C CA . GLY A 1 170 ? -1.106 10.578 3.238 1.00 97.75 170 GLY A CA 1
ATOM 1334 C C . GLY A 1 170 ? -2.030 10.865 4.412 1.00 97.75 170 GLY A C 1
ATOM 1335 O O . GLY A 1 170 ? -1.564 11.379 5.430 1.00 97.75 170 GLY A O 1
ATOM 1336 N N . ASP A 1 171 ? -3.306 10.519 4.301 1.00 96.81 171 ASP A N 1
ATOM 1337 C CA . ASP A 1 171 ? -4.279 10.717 5.367 1.00 96.81 171 ASP A CA 1
ATOM 1338 C C . ASP A 1 171 ? -5.213 9.523 5.584 1.00 96.81 171 ASP A C 1
ATOM 1340 O O . ASP A 1 171 ? -5.378 8.623 4.756 1.00 96.81 171 ASP A O 1
ATOM 1344 N N . ILE A 1 172 ? -5.734 9.478 6.807 1.00 97.00 172 ILE A N 1
ATOM 1345 C CA . ILE A 1 172 ? -6.740 8.521 7.248 1.00 97.00 172 ILE A CA 1
ATOM 1346 C C . ILE A 1 172 ? -7.867 9.326 7.872 1.00 97.00 172 ILE A C 1
ATOM 1348 O O . ILE A 1 172 ? -7.621 10.186 8.723 1.00 97.00 172 ILE A O 1
ATOM 1352 N N . GLU A 1 173 ? -9.087 9.001 7.478 1.00 95.94 173 GLU A N 1
ATOM 1353 C CA . GLU A 1 173 ? -10.321 9.618 7.937 1.00 95.94 173 GLU A CA 1
ATOM 1354 C C . GLU A 1 173 ? -11.283 8.525 8.407 1.00 95.94 173 GLU A C 1
ATOM 1356 O O . GLU A 1 173 ? -11.487 7.521 7.720 1.00 95.94 173 GLU A O 1
ATOM 1361 N N . ILE A 1 174 ? -11.842 8.700 9.604 1.00 94.44 174 ILE A N 1
ATOM 1362 C CA . ILE A 1 174 ? -12.892 7.838 10.147 1.00 94.44 174 ILE A CA 1
ATOM 1363 C C . ILE A 1 174 ? -14.005 8.733 10.684 1.00 94.44 174 ILE A C 1
ATOM 1365 O O . ILE A 1 174 ? -13.778 9.532 11.590 1.00 94.44 174 ILE A O 1
ATOM 1369 N N . GLU A 1 175 ? -15.208 8.605 10.137 1.00 92.94 175 GLU A N 1
ATOM 1370 C CA . GLU A 1 175 ? -16.395 9.319 10.605 1.00 92.94 175 GLU A CA 1
ATOM 1371 C C . GLU A 1 175 ? -17.270 8.377 11.429 1.00 92.94 175 GLU A C 1
ATOM 1373 O O . GLU A 1 175 ? -17.665 7.319 10.946 1.00 92.94 175 GLU A O 1
ATOM 1378 N N . THR A 1 176 ? -17.578 8.748 12.673 1.00 91.75 176 THR A N 1
ATOM 1379 C CA . THR A 1 176 ? -18.480 7.986 13.550 1.00 91.75 176 THR A CA 1
ATOM 1380 C C . THR A 1 176 ? -19.617 8.875 14.030 1.00 91.75 176 THR A C 1
ATOM 1382 O O . THR A 1 176 ? -19.376 9.916 14.636 1.00 91.75 176 THR A O 1
ATOM 1385 N N . GLY A 1 177 ? -20.868 8.490 13.779 1.00 90.00 177 GLY A N 1
ATOM 1386 C CA . GLY A 1 177 ? -22.041 9.252 14.222 1.00 90.00 177 GLY A CA 1
ATOM 1387 C C . GLY A 1 177 ? -22.081 10.712 13.738 1.00 90.00 177 GLY A C 1
ATOM 1388 O O . GLY A 1 177 ? -22.675 11.555 14.411 1.00 90.00 177 GLY A O 1
ATOM 1389 N N . GLY A 1 178 ? -21.445 11.020 12.601 1.00 88.56 178 GLY A N 1
ATOM 1390 C CA . GLY A 1 178 ? -21.314 12.377 12.056 1.00 88.56 178 GLY A CA 1
ATOM 1391 C C . GLY A 1 178 ? -20.108 13.177 12.568 1.00 88.56 178 GLY A C 1
ATOM 1392 O O . GLY A 1 178 ? -19.941 14.334 12.182 1.00 88.56 178 GLY A O 1
ATOM 1393 N N . GLU A 1 179 ? -19.273 12.602 13.438 1.00 93.19 179 GLU A N 1
ATOM 1394 C CA . GLU A 1 179 ? -18.022 13.210 13.898 1.00 93.19 179 GLU A CA 1
ATOM 1395 C C . GLU A 1 179 ? -16.831 12.635 13.122 1.00 93.19 179 GLU A C 1
ATOM 1397 O O . GLU A 1 179 ? -16.586 11.430 13.153 1.00 93.19 179 GLU A O 1
ATOM 1402 N N . LEU A 1 180 ? -16.086 13.506 12.433 1.00 94.50 180 LEU A N 1
ATOM 1403 C CA . LEU A 1 180 ? -14.908 13.136 11.648 1.00 94.50 180 LEU A CA 1
ATOM 1404 C C . LEU A 1 180 ? -13.632 13.193 12.498 1.00 94.50 180 LEU A C 1
ATOM 1406 O O . LEU A 1 180 ? -13.213 14.265 12.943 1.00 94.50 180 LEU A O 1
ATOM 1410 N N . GLU A 1 181 ? -12.964 12.053 12.634 1.00 95.88 181 GLU A N 1
ATOM 1411 C CA . GLU A 1 181 ? -11.582 11.956 13.087 1.00 95.88 181 GLU A CA 1
ATOM 1412 C C . GLU A 1 181 ? -10.643 11.837 11.879 1.00 95.88 181 GLU A C 1
ATOM 1414 O O . GLU A 1 181 ? -10.833 10.989 11.009 1.00 95.88 181 GLU A O 1
ATOM 1419 N N . ARG A 1 182 ? -9.593 12.664 11.836 1.00 96.88 182 ARG A N 1
ATOM 1420 C CA . ARG A 1 182 ? -8.594 12.673 10.757 1.00 96.88 182 ARG A CA 1
ATOM 1421 C C . ARG A 1 182 ? -7.180 12.663 11.322 1.00 96.88 182 ARG A C 1
ATOM 1423 O O . ARG A 1 182 ? -6.899 13.357 12.300 1.00 96.88 182 ARG A O 1
ATOM 1430 N N . ALA A 1 183 ? -6.283 11.932 10.666 1.00 97.38 183 ALA A N 1
ATOM 1431 C CA . ALA A 1 183 ? -4.845 12.012 10.895 1.00 97.38 183 ALA A CA 1
ATOM 1432 C C . ALA A 1 183 ? -4.083 12.172 9.577 1.00 97.38 183 ALA A C 1
ATOM 1434 O O . ALA A 1 183 ? -4.256 11.370 8.661 1.00 97.38 183 ALA A O 1
ATOM 1435 N N . ASP A 1 184 ? -3.178 13.149 9.529 1.00 97.19 184 ASP A N 1
ATOM 1436 C CA . ASP A 1 184 ? -2.249 13.334 8.416 1.00 97.19 184 ASP A CA 1
ATOM 1437 C C . ASP A 1 184 ? -0.879 12.727 8.756 1.00 97.19 184 ASP A C 1
ATOM 1439 O O . ASP A 1 184 ? -0.272 13.012 9.794 1.00 97.19 184 ASP A O 1
ATOM 1443 N N . TYR A 1 185 ? -0.357 11.917 7.844 1.00 97.00 185 TYR A N 1
ATOM 1444 C CA . TYR A 1 185 ? 0.944 11.266 7.914 1.00 97.00 185 TYR A CA 1
ATOM 1445 C C . TYR A 1 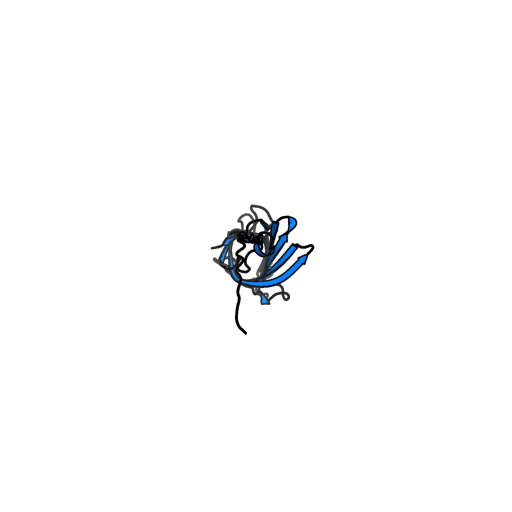185 ? 1.871 11.933 6.894 1.00 97.00 185 TYR A C 1
ATOM 1447 O O . TYR A 1 185 ? 1.946 11.479 5.757 1.00 97.00 185 TYR A O 1
ATOM 1455 N N . PRO A 1 186 ? 2.586 13.022 7.238 1.00 94.62 186 PRO A N 1
ATOM 1456 C CA . PRO A 1 186 ? 3.484 13.677 6.291 1.00 94.62 186 PRO A CA 1
ATOM 1457 C C . PRO A 1 186 ? 4.675 12.771 5.925 1.00 94.62 186 PRO A C 1
ATOM 1459 O O . PRO A 1 186 ? 5.042 11.896 6.719 1.00 94.62 186 PRO A O 1
ATOM 1462 N N . PRO A 1 187 ? 5.339 13.001 4.775 1.00 92.94 187 PRO A N 1
ATOM 1463 C CA . PRO A 1 187 ? 6.509 12.235 4.344 1.00 92.94 187 PRO A CA 1
ATOM 1464 C C . PRO A 1 187 ? 7.755 12.603 5.172 1.00 92.94 187 PRO A C 1
ATOM 1466 O O . PRO A 1 187 ? 8.655 13.311 4.719 1.00 92.94 187 PRO A O 1
ATOM 1469 N N . SER A 1 188 ? 7.794 12.159 6.431 1.00 90.94 188 SER A N 1
ATOM 1470 C CA . SER A 1 188 ? 8.892 12.395 7.371 1.00 90.94 188 SER A CA 1
ATOM 1471 C C . SER A 1 188 ? 9.229 11.138 8.179 1.00 90.94 188 SER A C 1
ATOM 1473 O O . SER A 1 188 ? 8.377 10.287 8.438 1.00 90.94 188 SER A O 1
ATOM 1475 N N . THR A 1 189 ? 10.490 11.024 8.604 1.00 77.38 189 THR A N 1
ATOM 1476 C CA . THR A 1 189 ? 11.110 9.788 9.127 1.00 77.38 189 THR A CA 1
ATOM 1477 C C . THR A 1 189 ? 10.429 9.196 10.373 1.00 77.38 189 THR A C 1
ATOM 1479 O O . THR A 1 189 ? 10.665 8.038 10.692 1.00 77.38 189 THR A O 1
ATOM 1482 N N . ASN A 1 190 ? 9.566 9.947 11.065 1.00 86.19 190 ASN A N 1
ATOM 1483 C CA . ASN A 1 190 ? 8.872 9.496 12.282 1.00 86.19 190 ASN A CA 1
ATOM 1484 C C . ASN A 1 190 ? 7.342 9.600 12.201 1.00 86.19 190 ASN A C 1
ATOM 1486 O O . ASN A 1 190 ? 6.661 9.402 13.208 1.00 86.19 190 ASN A O 1
ATOM 1490 N N . THR A 1 191 ? 6.808 9.960 11.037 1.00 92.94 191 THR A N 1
ATOM 1491 C CA . THR A 1 191 ? 5.366 10.127 10.823 1.00 92.94 191 THR A CA 1
ATOM 1492 C C . THR A 1 191 ? 4.824 9.173 9.781 1.00 92.94 191 THR A C 1
ATOM 1494 O O . THR A 1 191 ? 3.625 8.972 9.756 1.00 92.94 191 THR A O 1
ATOM 1497 N N . MET A 1 192 ? 5.662 8.554 8.953 1.00 96.88 192 MET A N 1
ATOM 1498 C CA . MET A 1 192 ? 5.192 7.592 7.960 1.00 96.88 192 MET A CA 1
ATOM 1499 C C . MET A 1 192 ? 4.844 6.239 8.582 1.00 96.88 192 MET A C 1
ATOM 1501 O O . MET A 1 192 ? 5.486 5.766 9.524 1.00 96.88 192 MET A O 1
ATOM 1505 N N . ILE A 1 193 ? 3.839 5.583 8.012 1.00 97.62 193 ILE A N 1
ATOM 1506 C CA . ILE A 1 193 ? 3.415 4.246 8.411 1.00 97.62 193 ILE A CA 1
ATOM 1507 C C . ILE A 1 193 ? 4.322 3.232 7.720 1.00 97.62 193 ILE A C 1
ATOM 1509 O O . ILE A 1 193 ? 4.245 3.021 6.510 1.00 97.62 193 ILE A O 1
ATOM 1513 N N . LYS A 1 194 ? 5.177 2.564 8.491 1.00 97.50 194 LYS A N 1
ATOM 1514 C CA . LYS A 1 194 ? 6.053 1.522 7.957 1.00 97.50 194 LYS A CA 1
ATOM 1515 C C . LYS A 1 194 ? 5.335 0.177 7.898 1.00 97.50 194 LYS A C 1
ATOM 1517 O O . LYS A 1 194 ? 4.995 -0.381 8.942 1.00 97.50 194 LYS A O 1
ATOM 1522 N N . LEU A 1 195 ? 5.190 -0.380 6.698 1.00 98.00 195 LEU A N 1
ATOM 1523 C CA . LEU A 1 195 ? 4.750 -1.758 6.488 1.00 98.00 195 LEU A CA 1
ATOM 1524 C C . LEU A 1 195 ? 5.946 -2.656 6.156 1.00 98.00 195 LEU A C 1
ATOM 1526 O O . LEU A 1 195 ? 6.881 -2.250 5.467 1.00 98.00 195 LEU A O 1
ATOM 1530 N N . THR A 1 196 ? 5.914 -3.894 6.641 1.00 98.44 196 THR A N 1
ATOM 1531 C CA . THR A 1 196 ? 6.928 -4.922 6.372 1.00 98.44 196 THR A CA 1
ATOM 1532 C C . THR A 1 196 ? 6.268 -6.165 5.797 1.00 98.44 196 THR A C 1
ATOM 1534 O O . THR A 1 196 ? 5.266 -6.635 6.343 1.00 98.44 196 THR A O 1
ATOM 1537 N N . LYS A 1 197 ? 6.850 -6.707 4.726 1.00 97.75 197 LYS A N 1
ATOM 1538 C CA . LYS A 1 197 ? 6.417 -7.966 4.116 1.00 97.75 197 LYS A CA 1
ATOM 1539 C C . LYS A 1 197 ? 6.721 -9.148 5.046 1.00 97.75 197 LYS A C 1
ATOM 1541 O O . LYS A 1 197 ? 7.809 -9.195 5.627 1.00 97.75 197 LYS A O 1
ATOM 1546 N N . LYS A 1 198 ? 5.765 -10.063 5.214 1.00 95.06 198 LYS A N 1
ATOM 1547 C CA . LYS A 1 198 ? 5.886 -11.277 6.043 1.00 95.06 198 LYS A CA 1
ATOM 1548 C C . LYS A 1 198 ? 6.306 -12.502 5.247 1.00 95.06 198 LYS A C 1
ATOM 1550 O O . LYS A 1 198 ? 5.942 -12.582 4.053 1.00 95.06 198 LYS A O 1
#

Secondary structure (DSSP, 8-state):
-------------------------GGG-GGGSSPPGGGG-EEEEEE--TTSSSSTT-EEEEEEEEEEEEEEEEETTEEEEEEEEEEEEEE-TTTT-EEEEE-GGGTTTT--SEEEEEEEEETTTTEEEEEEEEEEE-SS-PSSEEEEEEEEEEEEE--SS--SEEEEEEEEEEEETTEEEEEEE-SSTTTSEEEEE-

Sequence (198 aa):
MKIKLIKQVIIGIGIILLSAGCAKDDNNDPSKLIWDEDWLTGTWEGTTPASVQPFGGKKIKIVFTKGHHYQTDSVQGNVIKTYFYDGTFTWDTGSGSWSGSFKASNYPDPGMNTIDWQSTHMTLAKTTMNIMSIRIGDEEQTDPWHSFDLDWGPFVSSSTKPPTTIELYGDIEIETGGELERADYPPSTNTMIKLTKK

Radius of gyration: 27.25 Å; chains: 1; bounding box: 67×57×93 Å